Protein AF-A0A5J5BDN0-F1 (afdb_monomer_lite)

pLDDT: mean 71.01, std 22.19, range [23.77, 97.69]

InterPro domains:
  IPR008913 Zinc finger, CHY-type [PF05495] (204-272)
  IPR008913 Zinc finger, CHY-type [PS51266] (197-266)
  IPR017921 Zinc finger, CTCHY-type [PS51270] (269-303)
  IPR037274 Zinc finger, CHY-type superfamily [SSF161219] (196-260)
  IPR037275 Zinc finger, CTCHY-type superfamily [SSF161245] (270-290)

Foldseek 3Di:
DDPVVVVVVVVVVVVCCVPVVVVCVVPDDLVRVLLVLLVVVVPDDPVVCLVCVVVVLVVDDPVVNVVVVVSNCVSNVVHCVVVVVVVSVVPDPPDDDDDDDDDDDDDDDDDDDDDDDPPDDDPDLVVLLQDDPVRLVVVLVVLVPPPVDDPVRSVVVNVVSVVSVVVSVVVLVVVQPPDDDDDDDPAGPLAFAACDVVVPFGAHPVAGWFKWFQFPVPRHTDRDQVRCVSPDPDTGQLQPTQWIAGNVPSDIDGLDQFDPDVVCVGHGGAPDADNRRSDHHHPDPDDDPPDDPDDPDDDDDDD

Secondary structure (DSSP, 8-state):
--HHHHHHHHHHHHHHHHHTHHHHHHH--HHHHHHHHHHHHHHS-HHHHHHHHHHHHHTS-HHHHHHHHHHHHHHTTTSTHHHHHHHHHHTS--------------------------------HHHHTT--HHHHHHHHHHHHH-TTS-HHHHHHHHHHHHHHHHHHHHHHHHTTSSS---SS---TT-S--EEETTTTEEB-SS-B-SEEEEPTTT--EES-HHHHHTTSSS---GGG--EEEETTT--EEES-SB--SGGGTT-BS-SEEETTTTEEESS--PPPPS--SS---------

Structure (mmCIF, N/CA/C/O backbone):
data_AF-A0A5J5BDN0-F1
#
_entry.id   AF-A0A5J5BDN0-F1
#
loop_
_atom_site.group_PDB
_atom_site.id
_atom_site.type_symbol
_atom_site.label_atom_id
_atom_site.label_alt_id
_atom_site.label_comp_id
_atom_site.label_asym_id
_atom_site.label_entity_id
_atom_site.label_seq_id
_atom_site.pdbx_PDB_ins_code
_atom_site.Cartn_x
_atom_site.Cartn_y
_atom_site.Cartn_z
_atom_site.occupancy
_atom_site.B_iso_or_equiv
_atom_site.auth_seq_id
_atom_site.auth_comp_id
_atom_site.auth_asym_id
_atom_site.auth_atom_id
_atom_site.pdbx_PDB_model_num
ATOM 1 N N . MET A 1 1 ? 8.252 21.046 -7.956 1.00 50.69 1 MET A N 1
ATOM 2 C CA . MET A 1 1 ? 7.936 19.866 -7.112 1.00 50.69 1 MET A CA 1
ATOM 3 C C . MET A 1 1 ? 7.091 20.321 -5.916 1.00 50.69 1 MET A C 1
ATOM 5 O O . MET A 1 1 ? 7.323 21.419 -5.429 1.00 50.69 1 MET A O 1
ATOM 9 N N . CYS A 1 2 ? 6.069 19.569 -5.487 1.00 53.03 2 CYS A N 1
ATOM 10 C CA . CYS A 1 2 ? 5.213 19.974 -4.354 1.00 53.03 2 CYS A CA 1
ATOM 11 C C . CYS A 1 2 ? 6.016 19.905 -3.045 1.00 53.03 2 CYS A C 1
ATOM 13 O O . CYS A 1 2 ? 6.658 18.887 -2.809 1.00 53.03 2 CYS A O 1
ATOM 15 N N . LYS A 1 3 ? 5.971 20.945 -2.198 1.00 45.31 3 LYS A N 1
ATOM 16 C CA . LYS A 1 3 ? 6.763 21.018 -0.952 1.00 45.31 3 LYS A CA 1
ATOM 17 C C . LYS A 1 3 ? 6.515 19.824 -0.023 1.00 45.31 3 LYS A C 1
ATOM 19 O O . LYS A 1 3 ? 7.462 19.291 0.530 1.00 45.31 3 LYS A O 1
ATOM 24 N N . SER A 1 4 ? 5.268 19.362 0.072 1.00 48.59 4 SER A N 1
ATOM 25 C CA . SER A 1 4 ? 4.915 18.176 0.862 1.00 48.59 4 SER A CA 1
ATOM 26 C C . SER A 1 4 ? 5.505 16.886 0.281 1.00 48.59 4 SER A C 1
ATOM 28 O O . SER A 1 4 ? 6.051 16.094 1.034 1.00 48.59 4 SER A O 1
ATOM 30 N N . ILE A 1 5 ? 5.491 16.710 -1.047 1.00 57.06 5 ILE A N 1
ATOM 31 C CA . ILE A 1 5 ? 6.100 15.533 -1.698 1.00 57.06 5 ILE A CA 1
ATOM 32 C C . ILE A 1 5 ? 7.612 15.529 -1.496 1.00 57.06 5 ILE A C 1
ATOM 34 O O . ILE A 1 5 ? 8.177 14.482 -1.220 1.00 57.06 5 ILE A O 1
ATOM 38 N N . ARG A 1 6 ? 8.252 16.697 -1.616 1.00 58.41 6 ARG A N 1
ATOM 39 C CA . ARG A 1 6 ? 9.689 16.834 -1.385 1.00 58.41 6 ARG A CA 1
ATOM 40 C C . ARG A 1 6 ? 10.053 16.409 0.038 1.00 58.41 6 ARG A C 1
ATOM 42 O O . ARG A 1 6 ? 10.875 15.530 0.195 1.00 58.41 6 ARG A O 1
ATOM 49 N N . VAL A 1 7 ? 9.359 16.933 1.051 1.00 63.69 7 VAL A N 1
ATOM 50 C CA . VAL A 1 7 ? 9.615 16.569 2.458 1.00 63.69 7 VAL A CA 1
ATOM 51 C C . VAL A 1 7 ? 9.392 15.077 2.717 1.00 63.69 7 VAL A C 1
ATOM 53 O O . VAL A 1 7 ? 10.213 14.449 3.375 1.00 63.69 7 VAL A O 1
ATOM 56 N N . THR A 1 8 ? 8.308 14.495 2.199 1.00 70.31 8 THR A N 1
ATOM 57 C CA . THR A 1 8 ? 8.022 13.067 2.402 1.00 70.31 8 THR A CA 1
ATOM 58 C C . THR A 1 8 ? 9.029 12.167 1.686 1.00 70.31 8 THR A C 1
ATOM 60 O O . THR A 1 8 ? 9.437 11.160 2.256 1.00 70.31 8 THR A O 1
ATOM 63 N N . LEU A 1 9 ? 9.442 12.523 0.465 1.00 63.75 9 LEU A N 1
ATOM 64 C CA . LEU A 1 9 ? 10.449 11.773 -0.285 1.00 63.75 9 LEU A CA 1
ATOM 65 C C . LEU A 1 9 ? 11.826 11.892 0.373 1.00 63.75 9 LEU A C 1
ATOM 67 O O . LEU A 1 9 ? 12.476 10.876 0.581 1.00 63.75 9 LEU A O 1
ATOM 71 N N . ASP A 1 10 ? 12.220 13.100 0.775 1.00 66.56 10 ASP A N 1
ATOM 72 C CA . ASP A 1 10 ? 13.487 13.348 1.465 1.00 66.56 10 ASP A CA 1
ATOM 73 C C . ASP A 1 10 ? 13.547 12.543 2.780 1.00 66.56 10 ASP A C 1
ATOM 75 O O . ASP A 1 10 ? 14.539 11.876 3.053 1.00 66.56 10 ASP A O 1
ATOM 79 N N . GLN A 1 11 ? 12.462 12.512 3.569 1.00 70.44 11 GLN A N 1
ATOM 80 C CA . GLN A 1 11 ? 12.381 11.699 4.795 1.00 70.44 11 GLN A CA 1
ATOM 81 C C . GLN A 1 11 ? 12.378 10.187 4.547 1.00 70.44 11 GLN A C 1
ATOM 83 O O . GLN A 1 11 ? 12.771 9.415 5.423 1.00 70.44 11 GLN A O 1
ATOM 88 N N . HIS A 1 12 ? 11.857 9.742 3.407 1.00 76.75 12 HIS A N 1
ATOM 89 C CA . HIS A 1 12 ? 11.864 8.332 3.040 1.00 76.75 12 HIS A CA 1
ATOM 90 C C . HIS A 1 12 ? 13.268 7.891 2.626 1.00 76.75 12 HIS A C 1
ATOM 92 O O . HIS A 1 12 ? 13.792 6.971 3.245 1.00 76.75 12 HIS A O 1
ATOM 98 N N . ILE A 1 13 ? 13.897 8.613 1.692 1.00 79.31 13 ILE A N 1
ATOM 99 C CA . ILE A 1 13 ? 15.267 8.346 1.230 1.00 79.31 13 ILE A CA 1
ATOM 100 C C . ILE A 1 13 ? 16.247 8.400 2.405 1.00 79.31 13 ILE A C 1
ATOM 102 O O . ILE A 1 13 ? 17.071 7.508 2.555 1.00 79.31 13 ILE A O 1
ATOM 106 N N . PHE A 1 14 ? 16.109 9.388 3.293 1.00 78.75 14 PHE A N 1
ATOM 107 C CA . PHE A 1 14 ? 16.972 9.506 4.469 1.00 78.75 14 PHE A CA 1
ATOM 108 C C . PHE A 1 14 ? 16.871 8.301 5.417 1.00 78.75 14 PHE A C 1
ATOM 110 O O . PHE A 1 14 ? 17.868 7.884 6.000 1.00 78.75 14 PHE A O 1
ATOM 117 N N . ARG A 1 15 ? 15.676 7.718 5.584 1.00 76.94 15 ARG A N 1
ATOM 118 C CA . ARG A 1 15 ? 15.519 6.500 6.394 1.00 76.94 15 ARG A CA 1
ATOM 119 C C . ARG A 1 15 ? 16.097 5.276 5.701 1.00 76.94 15 ARG A C 1
ATOM 121 O O . ARG A 1 15 ? 16.765 4.495 6.363 1.00 76.94 15 ARG A O 1
ATOM 128 N N . GLU A 1 16 ? 15.897 5.136 4.393 1.00 74.62 16 GLU A N 1
ATOM 129 C CA . GLU A 1 16 ? 16.520 4.052 3.625 1.00 74.62 16 GLU A CA 1
ATOM 130 C C . GLU A 1 16 ? 18.051 4.119 3.701 1.00 74.62 16 GLU A C 1
ATOM 132 O O . GLU A 1 16 ? 18.706 3.103 3.920 1.00 74.62 16 GLU A O 1
ATOM 137 N N . GLU A 1 17 ? 18.626 5.317 3.607 1.00 75.06 17 GLU A N 1
ATOM 138 C CA . GLU A 1 17 ? 20.069 5.524 3.735 1.00 75.06 17 GLU A CA 1
ATOM 139 C C . GLU A 1 17 ? 20.588 5.132 5.130 1.00 75.06 17 GLU A C 1
ATOM 141 O O . GLU A 1 17 ? 21.635 4.502 5.249 1.00 75.06 17 GLU A O 1
ATOM 146 N N . LEU A 1 18 ? 19.842 5.438 6.196 1.00 81.25 18 LEU A N 1
ATOM 147 C CA . LEU A 1 18 ? 20.242 5.092 7.564 1.00 81.25 18 LEU A CA 1
ATOM 148 C C . LEU A 1 18 ? 20.044 3.614 7.914 1.00 81.25 18 LEU A C 1
ATOM 150 O O . LEU A 1 18 ? 20.846 3.050 8.657 1.00 81.25 18 LEU A O 1
ATOM 154 N N . GLU A 1 19 ? 18.959 3.005 7.447 1.00 82.44 19 GLU A N 1
ATOM 155 C CA . GLU A 1 19 ? 18.533 1.679 7.900 1.00 82.44 19 GLU A CA 1
ATOM 156 C C . GLU A 1 19 ? 18.978 0.573 6.939 1.00 82.44 19 GLU A C 1
ATOM 158 O O . GLU A 1 19 ? 19.386 -0.501 7.385 1.00 82.44 19 GLU A O 1
ATOM 163 N N . LEU A 1 20 ? 18.947 0.827 5.626 1.00 80.12 20 LEU A N 1
ATOM 164 C CA . LEU A 1 20 ? 19.216 -0.186 4.602 1.00 80.12 20 LEU A CA 1
ATOM 165 C C . LEU A 1 20 ? 20.654 -0.140 4.092 1.00 80.12 20 LEU A C 1
ATOM 167 O O . LEU A 1 20 ? 21.244 -1.196 3.860 1.00 80.12 20 LEU A O 1
ATOM 171 N N . TRP A 1 21 ? 21.249 1.047 3.951 1.00 76.31 21 TRP A N 1
ATOM 172 C CA . TRP A 1 21 ? 22.615 1.171 3.424 1.00 76.31 21 TRP A CA 1
ATOM 173 C C . TRP A 1 21 ? 23.663 0.413 4.260 1.00 76.31 21 TRP A C 1
ATOM 175 O O . TRP A 1 21 ? 24.442 -0.349 3.683 1.00 76.31 21 TRP A O 1
ATOM 185 N N . PRO A 1 22 ? 23.635 0.462 5.611 1.00 83.12 22 PRO A N 1
ATOM 186 C CA . PRO A 1 22 ? 24.561 -0.325 6.428 1.00 83.12 22 PRO A CA 1
ATOM 187 C C . PRO A 1 22 ? 24.359 -1.839 6.289 1.00 83.12 22 PRO A C 1
ATOM 189 O O . PRO A 1 22 ? 25.298 -2.619 6.458 1.00 83.12 22 PRO A O 1
ATOM 192 N N . LEU A 1 23 ? 23.131 -2.279 5.999 1.00 81.38 23 LEU A N 1
ATOM 193 C CA . LEU A 1 23 ? 22.842 -3.688 5.738 1.00 81.38 23 LEU A CA 1
ATOM 194 C C . LEU A 1 23 ? 23.378 -4.112 4.371 1.00 81.38 23 LEU A C 1
ATOM 196 O O . LEU A 1 23 ? 23.824 -5.250 4.229 1.00 81.38 23 LEU A O 1
ATOM 200 N N . PHE A 1 24 ? 23.385 -3.204 3.396 1.00 76.75 24 PHE A N 1
ATOM 201 C CA . PHE A 1 24 ? 23.951 -3.456 2.079 1.00 76.75 24 PHE A CA 1
ATOM 202 C C . PHE A 1 24 ? 25.455 -3.741 2.173 1.00 76.75 24 PHE A C 1
ATOM 204 O O . PHE A 1 24 ? 25.910 -4.782 1.703 1.00 76.75 24 PHE A O 1
ATOM 211 N N . ASP A 1 25 ? 26.194 -2.905 2.905 1.00 75.88 25 ASP A N 1
ATOM 212 C CA . ASP A 1 25 ? 27.629 -3.104 3.152 1.00 75.88 25 ASP A CA 1
ATOM 213 C C . ASP A 1 25 ? 27.924 -4.369 3.968 1.00 75.88 25 ASP A C 1
ATOM 215 O O . ASP A 1 25 ? 28.943 -5.034 3.778 1.00 75.88 25 ASP A O 1
ATOM 219 N N . LYS A 1 26 ? 27.025 -4.728 4.890 1.00 84.62 26 LYS A N 1
ATOM 220 C CA . LYS A 1 26 ? 27.192 -5.905 5.748 1.00 84.62 26 LYS A CA 1
ATOM 221 C C . LYS A 1 26 ? 26.928 -7.223 5.020 1.00 84.62 26 LYS A C 1
ATOM 223 O O . LYS A 1 26 ? 27.543 -8.234 5.359 1.00 84.62 26 LYS A O 1
ATOM 228 N N . HIS A 1 27 ? 25.970 -7.240 4.096 1.00 87.75 27 HIS A N 1
ATOM 229 C CA . HIS A 1 27 ? 25.449 -8.476 3.511 1.00 87.75 27 HIS A CA 1
ATOM 230 C C . HIS A 1 27 ? 25.855 -8.701 2.055 1.00 87.75 27 HIS A C 1
ATOM 232 O O . HIS A 1 27 ? 25.807 -9.847 1.608 1.00 87.75 27 HIS A O 1
ATOM 238 N N . PHE A 1 28 ? 26.275 -7.664 1.331 1.00 80.62 28 PHE A N 1
ATOM 239 C CA . PHE A 1 28 ? 26.695 -7.784 -0.060 1.00 80.62 28 PHE A CA 1
ATOM 240 C C . PHE A 1 28 ? 28.194 -7.566 -0.185 1.00 80.62 28 PHE A C 1
ATOM 242 O O . PHE A 1 28 ? 28.721 -6.513 0.169 1.00 80.62 28 PHE A O 1
ATOM 249 N N . SER A 1 29 ? 28.878 -8.568 -0.736 1.00 88.00 29 SER A N 1
ATOM 250 C CA . SER A 1 29 ? 30.266 -8.406 -1.156 1.00 88.00 29 SER A CA 1
ATOM 251 C C . SER A 1 29 ? 30.354 -7.397 -2.304 1.00 88.00 29 SER A C 1
ATOM 253 O O . SER A 1 29 ? 29.389 -7.220 -3.047 1.00 88.00 29 SER A O 1
ATOM 255 N N . VAL A 1 30 ? 31.522 -6.783 -2.507 1.00 81.88 30 VAL A N 1
ATOM 256 C CA . VAL A 1 30 ? 31.762 -5.865 -3.640 1.00 81.88 30 VAL A CA 1
ATOM 257 C C . VAL A 1 30 ? 31.385 -6.518 -4.978 1.00 81.88 30 VAL A C 1
ATOM 259 O O . VAL A 1 30 ? 30.775 -5.888 -5.833 1.00 81.88 30 VAL A O 1
ATOM 262 N N . GLU A 1 31 ? 31.646 -7.817 -5.129 1.00 82.19 31 GLU A N 1
ATOM 263 C CA . GLU A 1 31 ? 31.286 -8.579 -6.330 1.00 82.19 31 GLU A CA 1
ATOM 264 C C . GLU A 1 31 ? 29.768 -8.708 -6.526 1.00 82.19 31 GLU A C 1
ATOM 266 O O . GLU A 1 31 ? 29.286 -8.764 -7.659 1.00 82.19 31 GLU A O 1
ATOM 271 N N . ASP A 1 32 ? 28.995 -8.774 -5.443 1.00 82.50 32 ASP A N 1
ATOM 272 C CA . ASP A 1 32 ? 27.535 -8.820 -5.513 1.00 82.50 32 ASP A CA 1
ATOM 273 C C . ASP A 1 32 ? 26.942 -7.435 -5.768 1.00 82.50 32 ASP A C 1
ATOM 275 O O . ASP A 1 32 ? 25.991 -7.314 -6.544 1.00 82.50 32 ASP A O 1
ATOM 279 N N . GLN A 1 33 ? 27.543 -6.390 -5.196 1.00 81.81 33 GLN A N 1
ATOM 280 C CA . GLN A 1 33 ? 27.193 -5.002 -5.496 1.00 81.81 33 GLN A CA 1
ATOM 281 C C . GLN A 1 33 ? 27.420 -4.696 -6.986 1.00 81.81 33 GLN A C 1
ATOM 283 O O . GLN A 1 33 ? 26.517 -4.183 -7.648 1.00 81.81 33 GLN A O 1
ATOM 288 N N . ASP A 1 34 ? 28.552 -5.124 -7.554 1.00 79.06 34 ASP A N 1
ATOM 289 C CA . ASP A 1 34 ? 28.855 -4.988 -8.985 1.00 79.06 34 ASP A CA 1
ATOM 290 C C . ASP A 1 34 ? 27.805 -5.678 -9.870 1.00 79.06 34 ASP A C 1
ATOM 292 O O . ASP A 1 34 ? 27.349 -5.110 -10.865 1.00 79.06 34 ASP A O 1
ATOM 296 N N . LYS A 1 35 ? 27.361 -6.891 -9.507 1.00 82.50 35 LYS A N 1
ATOM 297 C CA . LYS A 1 35 ? 26.296 -7.601 -10.247 1.00 82.50 35 LYS A CA 1
ATOM 298 C C . LYS A 1 35 ? 24.973 -6.840 -10.204 1.00 82.50 35 LYS A C 1
ATOM 300 O O . LYS A 1 35 ? 24.257 -6.803 -11.208 1.00 82.50 35 LYS A O 1
ATOM 305 N N . ILE A 1 36 ? 24.633 -6.253 -9.056 1.00 82.38 36 ILE A N 1
ATOM 306 C CA . ILE A 1 36 ? 23.410 -5.461 -8.886 1.00 82.38 36 ILE A CA 1
ATOM 307 C C . ILE A 1 36 ? 23.483 -4.201 -9.751 1.00 82.38 36 ILE A C 1
ATOM 309 O O . ILE A 1 36 ? 22.570 -3.965 -10.544 1.00 82.38 36 ILE A O 1
ATOM 313 N N . VAL A 1 37 ? 24.584 -3.449 -9.674 1.00 82.44 37 VAL A N 1
ATOM 314 C CA . VAL A 1 37 ? 24.821 -2.248 -10.492 1.00 82.44 37 VAL A CA 1
ATOM 315 C C . VAL A 1 37 ? 24.766 -2.585 -11.982 1.00 82.44 37 VAL A C 1
ATOM 317 O O . VAL A 1 37 ? 24.042 -1.932 -12.734 1.00 82.44 37 VAL A O 1
ATOM 320 N N . GLY A 1 38 ? 25.443 -3.652 -12.412 1.00 81.81 38 GLY A N 1
ATOM 321 C CA . GLY A 1 38 ? 25.425 -4.104 -13.803 1.00 81.81 38 GLY A CA 1
ATOM 322 C C . GLY A 1 38 ? 24.019 -4.466 -14.290 1.00 81.81 38 GLY A C 1
ATOM 323 O O . GLY A 1 38 ? 23.639 -4.114 -15.407 1.00 81.81 38 GLY A O 1
ATOM 324 N N . ARG A 1 39 ? 23.200 -5.103 -13.443 1.00 81.94 39 ARG A N 1
ATOM 325 C CA . ARG A 1 39 ? 21.800 -5.417 -13.767 1.00 81.94 39 ARG A CA 1
ATOM 326 C C . ARG A 1 39 ? 20.931 -4.164 -13.856 1.00 81.94 39 ARG A C 1
ATOM 328 O O . ARG A 1 39 ? 20.090 -4.089 -14.750 1.00 81.94 39 ARG A O 1
ATOM 335 N N . ILE A 1 40 ? 21.123 -3.192 -12.964 1.00 81.38 40 ILE A N 1
ATOM 336 C CA . ILE A 1 40 ? 20.405 -1.910 -13.002 1.00 81.38 40 ILE A CA 1
ATOM 337 C C . ILE A 1 40 ? 20.737 -1.184 -14.304 1.00 81.38 40 ILE A C 1
ATOM 339 O O . ILE A 1 40 ? 19.828 -0.855 -15.061 1.00 81.38 40 ILE A O 1
ATOM 343 N N . ILE A 1 41 ? 22.021 -1.014 -14.620 1.00 82.56 41 ILE A N 1
ATOM 344 C CA . ILE A 1 41 ? 22.453 -0.339 -15.849 1.00 82.56 41 ILE A CA 1
ATOM 345 C C . ILE A 1 41 ? 21.934 -1.085 -17.085 1.00 82.56 41 ILE A C 1
ATOM 347 O O . ILE A 1 41 ? 21.355 -0.467 -17.970 1.00 82.56 41 ILE A O 1
ATOM 351 N N . GLY A 1 42 ? 22.057 -2.415 -17.124 1.00 80.00 42 GLY A N 1
ATOM 352 C CA . GLY A 1 42 ? 21.633 -3.226 -18.270 1.00 80.00 42 GLY A CA 1
ATOM 353 C C . GLY A 1 42 ? 20.118 -3.295 -18.494 1.00 80.00 42 GLY A C 1
ATOM 354 O O . GLY A 1 42 ? 19.678 -3.605 -19.598 1.00 80.00 42 GLY A O 1
ATOM 355 N N . THR A 1 43 ? 19.310 -3.018 -17.468 1.00 81.25 43 THR A N 1
ATOM 356 C CA . THR A 1 43 ? 17.839 -2.951 -17.582 1.00 81.25 43 THR A CA 1
ATOM 357 C C . THR A 1 43 ? 17.324 -1.526 -17.756 1.00 81.25 43 THR A C 1
ATOM 359 O O . THR A 1 43 ? 16.189 -1.332 -18.196 1.00 81.25 43 THR A O 1
ATOM 362 N N . THR A 1 44 ? 18.151 -0.526 -17.451 1.00 82.06 44 THR A N 1
ATOM 363 C CA . THR A 1 44 ? 17.809 0.884 -17.618 1.00 82.06 44 THR A CA 1
ATOM 364 C C . THR A 1 44 ? 18.046 1.300 -19.067 1.00 82.06 44 THR A C 1
ATOM 366 O O . THR A 1 44 ? 19.138 1.147 -19.606 1.00 82.06 44 THR A O 1
ATOM 369 N N . GLY A 1 45 ? 17.016 1.843 -19.720 1.00 81.12 45 GLY A N 1
ATOM 370 C CA . GLY A 1 45 ? 17.135 2.320 -21.098 1.00 81.12 45 GLY A CA 1
ATOM 371 C C . GLY A 1 45 ? 18.151 3.460 -21.233 1.00 81.12 45 GLY A C 1
ATOM 372 O O . GLY A 1 45 ? 18.231 4.332 -20.366 1.00 81.12 45 GLY A O 1
ATOM 373 N N . ALA A 1 46 ? 18.885 3.488 -22.348 1.00 81.56 46 ALA A N 1
ATOM 374 C CA . ALA A 1 46 ? 19.918 4.492 -22.614 1.00 81.56 46 ALA A CA 1
ATOM 375 C C . ALA A 1 46 ? 19.400 5.936 -22.479 1.00 81.56 46 ALA A C 1
ATOM 377 O O . ALA A 1 46 ? 20.077 6.774 -21.897 1.00 81.56 46 ALA A O 1
ATOM 378 N N . GLU A 1 47 ? 18.175 6.216 -22.932 1.00 80.75 47 GLU A N 1
ATOM 379 C CA . GLU A 1 47 ? 17.538 7.540 -22.823 1.00 80.75 47 GLU A CA 1
ATOM 380 C C . GLU A 1 47 ? 17.409 8.014 -21.364 1.00 80.75 47 GLU A C 1
ATOM 382 O O . GLU A 1 47 ? 17.625 9.186 -21.051 1.00 80.75 47 GLU A O 1
ATOM 387 N N . VAL A 1 48 ? 17.107 7.089 -20.446 1.00 81.19 48 VAL A N 1
ATOM 388 C CA . VAL A 1 48 ? 16.996 7.390 -19.014 1.00 81.19 48 VAL A CA 1
ATOM 389 C C . VAL A 1 48 ? 18.376 7.688 -18.441 1.00 81.19 48 VAL A C 1
ATOM 391 O O . VAL A 1 48 ? 18.546 8.702 -17.764 1.00 81.19 48 VAL A O 1
ATOM 394 N N . LEU A 1 49 ? 19.379 6.870 -18.770 1.00 80.31 49 LEU A N 1
ATOM 395 C CA . LEU A 1 49 ? 20.755 7.092 -18.323 1.00 80.31 49 LEU A CA 1
ATOM 396 C C . LEU A 1 49 ? 21.312 8.425 -18.840 1.00 80.31 49 LEU A C 1
ATOM 398 O O . LEU A 1 49 ? 21.916 9.148 -18.056 1.00 80.31 49 LEU A O 1
ATOM 402 N N . GLN A 1 50 ? 21.036 8.812 -20.092 1.00 81.19 50 GLN A N 1
ATOM 403 C CA . GLN A 1 50 ? 21.434 10.121 -20.645 1.00 81.19 50 GLN A CA 1
ATOM 404 C C . GLN A 1 50 ? 20.843 11.290 -19.862 1.00 81.19 50 GLN A C 1
ATOM 406 O O . GLN A 1 50 ? 21.506 12.308 -19.677 1.00 81.19 50 GLN A O 1
ATOM 411 N N . SER A 1 51 ? 19.603 11.148 -19.390 1.00 81.50 51 SER A N 1
ATOM 412 C CA . SER A 1 51 ? 18.943 12.188 -18.601 1.00 81.50 51 SER A CA 1
ATOM 413 C C . SER A 1 51 ? 19.453 12.256 -17.155 1.00 81.50 51 SER A C 1
ATOM 415 O O . SER A 1 51 ? 19.526 13.341 -16.580 1.00 81.50 51 SER A O 1
ATOM 417 N N . MET A 1 52 ? 19.823 11.113 -16.568 1.00 79.56 52 MET A N 1
ATOM 418 C CA . MET A 1 52 ? 20.214 11.015 -15.161 1.00 79.56 52 MET A CA 1
ATOM 419 C C . MET A 1 52 ? 21.699 11.277 -14.922 1.00 79.56 52 MET A C 1
ATOM 421 O O . MET A 1 52 ? 22.044 11.926 -13.937 1.00 79.56 52 MET A O 1
ATOM 425 N N . LEU A 1 53 ? 22.573 10.789 -15.805 1.00 81.44 53 LEU A N 1
ATOM 426 C CA . LEU A 1 53 ? 24.029 10.865 -15.655 1.00 81.44 53 LEU A CA 1
ATOM 427 C C . LEU A 1 53 ? 24.527 12.287 -15.350 1.00 81.44 53 LEU A C 1
ATOM 429 O O . LEU A 1 53 ? 25.235 12.434 -14.357 1.00 81.44 53 LEU A O 1
ATOM 433 N N . PRO A 1 54 ? 24.130 13.338 -16.099 1.00 83.06 54 PRO A N 1
ATOM 434 C CA . PRO A 1 54 ? 24.574 14.704 -15.820 1.00 83.06 54 PRO A CA 1
ATOM 435 C C . PRO A 1 54 ? 24.149 15.215 -14.440 1.00 83.06 54 PRO A C 1
ATOM 437 O O . PRO A 1 54 ? 24.876 15.976 -13.807 1.00 83.06 54 PRO A O 1
ATOM 440 N N . TRP A 1 55 ? 22.972 14.803 -13.962 1.00 79.00 55 TRP A N 1
ATOM 441 C CA . TRP A 1 55 ? 22.484 15.192 -12.642 1.00 79.00 55 TRP A CA 1
ATOM 442 C C . TRP A 1 55 ? 23.303 14.519 -11.538 1.00 79.00 55 TRP A C 1
ATOM 444 O O . TRP A 1 55 ? 23.779 15.209 -10.637 1.00 79.00 55 TRP A O 1
ATOM 454 N N . VAL A 1 56 ? 23.527 13.205 -11.649 1.00 75.19 56 VAL A N 1
ATOM 455 C CA . VAL A 1 56 ? 24.315 12.445 -10.668 1.00 75.19 56 VAL A CA 1
ATOM 456 C C . VAL A 1 56 ? 25.748 12.961 -10.615 1.00 75.19 56 VAL A C 1
ATOM 458 O O . VAL A 1 56 ? 26.258 13.233 -9.535 1.00 75.19 56 VAL A O 1
ATOM 461 N N . THR A 1 57 ? 26.391 13.164 -11.767 1.00 79.44 57 THR A N 1
ATOM 462 C CA . THR A 1 57 ? 27.772 13.657 -11.791 1.00 79.44 57 THR A CA 1
ATOM 463 C C . THR A 1 57 ? 27.875 15.074 -11.238 1.00 79.44 57 THR A C 1
ATOM 465 O O . THR A 1 57 ? 28.788 15.344 -10.468 1.00 79.44 57 THR A O 1
ATOM 468 N N . SER A 1 58 ? 26.916 15.963 -11.524 1.00 80.50 58 SER A N 1
ATOM 469 C CA . SER A 1 58 ? 26.927 17.335 -10.989 1.00 80.50 58 SER A CA 1
ATOM 470 C C . SER A 1 58 ? 26.812 17.426 -9.463 1.00 80.50 58 SER A C 1
ATOM 472 O O . SER A 1 58 ? 27.227 18.428 -8.882 1.00 80.50 58 SER A O 1
ATOM 474 N N . ALA A 1 59 ? 26.256 16.398 -8.816 1.00 76.06 59 ALA A N 1
ATOM 475 C CA . ALA A 1 59 ? 26.108 16.329 -7.365 1.00 76.06 59 ALA A CA 1
ATOM 476 C C . ALA A 1 59 ? 27.363 15.789 -6.652 1.00 76.06 59 ALA A C 1
ATOM 478 O O . ALA A 1 59 ? 27.438 15.866 -5.428 1.00 76.06 59 ALA A O 1
ATOM 479 N N . LEU A 1 60 ? 28.331 15.256 -7.404 1.00 74.44 60 LEU A N 1
ATOM 480 C CA . LEU A 1 60 ? 29.528 14.591 -6.896 1.00 74.44 60 LEU A CA 1
ATOM 481 C C . LEU A 1 60 ? 30.787 15.422 -7.160 1.00 74.44 60 LEU A C 1
ATOM 483 O O . LEU A 1 60 ? 30.893 16.136 -8.162 1.00 74.44 60 LEU A O 1
ATOM 487 N N . THR A 1 61 ? 31.787 15.287 -6.292 1.00 84.94 61 THR A N 1
ATOM 488 C CA . THR A 1 61 ? 33.127 15.831 -6.547 1.00 84.94 61 THR A CA 1
ATOM 489 C C . THR A 1 61 ? 33.806 15.098 -7.707 1.00 84.94 61 THR A C 1
ATOM 491 O O . THR A 1 61 ? 33.445 13.974 -8.047 1.00 84.94 61 THR A O 1
ATOM 494 N N . GLN A 1 62 ? 34.832 15.701 -8.315 1.00 82.06 62 GLN A N 1
ATOM 495 C CA . GLN A 1 62 ? 35.525 15.084 -9.454 1.00 82.06 62 GLN A CA 1
ATOM 496 C C . GLN A 1 62 ? 36.123 13.704 -9.119 1.00 82.06 62 GLN A C 1
ATOM 498 O O . GLN A 1 62 ? 36.117 12.811 -9.962 1.00 82.06 62 GLN A O 1
ATOM 503 N N . ASP A 1 63 ? 36.621 13.520 -7.894 1.00 81.12 63 ASP A N 1
ATOM 504 C CA . ASP A 1 63 ? 37.172 12.242 -7.429 1.00 81.12 63 ASP A CA 1
ATOM 505 C C . ASP A 1 63 ? 36.076 11.174 -7.261 1.00 81.12 63 ASP A C 1
ATOM 507 O O . ASP A 1 63 ? 36.235 10.036 -7.700 1.00 81.12 63 ASP A O 1
ATOM 511 N N . GLU A 1 64 ? 34.923 11.552 -6.705 1.00 78.00 64 GLU A N 1
ATOM 512 C CA . GLU A 1 64 ? 33.759 10.667 -6.569 1.00 78.00 64 GLU A CA 1
ATOM 513 C C . GLU A 1 64 ? 33.153 10.302 -7.925 1.00 78.00 64 GLU A C 1
ATOM 515 O O . GLU A 1 64 ? 32.795 9.146 -8.144 1.00 78.00 64 GLU A O 1
ATOM 520 N N . GLN A 1 65 ? 33.089 11.256 -8.859 1.00 80.50 65 GLN A N 1
ATOM 521 C CA . GLN A 1 65 ? 32.664 10.994 -10.233 1.00 80.50 65 GLN A CA 1
ATOM 522 C C . GLN A 1 65 ? 33.565 9.950 -10.893 1.00 80.50 65 GLN A C 1
ATOM 524 O O . GLN A 1 65 ? 33.059 9.000 -11.484 1.00 80.50 65 GLN A O 1
ATOM 529 N N . ASN A 1 66 ? 34.888 10.095 -10.768 1.00 80.88 66 ASN A N 1
ATOM 530 C CA . ASN A 1 66 ? 35.839 9.151 -11.354 1.00 80.88 66 ASN A CA 1
ATOM 531 C C . ASN A 1 66 ? 35.669 7.748 -10.752 1.00 80.88 66 ASN A C 1
ATOM 533 O O . ASN A 1 66 ? 35.528 6.782 -11.497 1.00 80.88 66 ASN A O 1
ATOM 537 N N . LYS A 1 67 ? 35.571 7.645 -9.420 1.00 79.50 67 LYS A N 1
ATOM 538 C CA . LYS A 1 67 ? 35.329 6.371 -8.722 1.00 79.50 67 LYS A CA 1
ATOM 539 C C . LYS A 1 67 ? 34.018 5.713 -9.147 1.00 79.50 67 LYS A C 1
ATOM 541 O O . LYS A 1 67 ? 33.992 4.518 -9.418 1.00 79.50 67 LYS A O 1
ATOM 546 N N . MET A 1 68 ? 32.936 6.487 -9.243 1.00 84.62 68 MET A N 1
ATOM 547 C CA . MET A 1 68 ? 31.640 5.988 -9.706 1.00 84.62 68 MET A CA 1
ATOM 548 C C . MET A 1 68 ? 31.732 5.455 -11.142 1.00 84.62 68 MET A C 1
ATOM 550 O O . MET A 1 68 ? 31.225 4.370 -11.428 1.00 84.62 68 MET A O 1
ATOM 554 N N . MET A 1 69 ? 32.391 6.200 -12.036 1.00 84.50 69 MET A N 1
ATOM 555 C CA . MET A 1 69 ? 32.577 5.794 -13.429 1.00 84.50 69 MET A CA 1
ATOM 556 C C . MET A 1 69 ? 33.404 4.511 -13.536 1.00 84.50 69 MET A C 1
ATOM 558 O O . MET A 1 69 ? 33.031 3.625 -14.301 1.00 84.50 69 MET A O 1
ATOM 562 N N . ASP A 1 70 ? 34.466 4.364 -12.744 1.00 82.81 70 ASP A N 1
ATOM 563 C CA . ASP A 1 70 ? 35.274 3.142 -12.709 1.00 82.81 70 ASP A CA 1
ATOM 564 C C . ASP A 1 70 ? 34.450 1.930 -12.248 1.00 82.81 70 ASP A C 1
ATOM 566 O O . ASP A 1 70 ? 34.488 0.878 -12.892 1.00 82.81 70 ASP A O 1
ATOM 570 N N . THR A 1 71 ? 33.626 2.087 -11.205 1.00 83.12 71 THR A N 1
ATOM 571 C CA . THR A 1 71 ? 32.704 1.036 -10.744 1.00 83.12 71 THR A CA 1
ATOM 572 C C . THR A 1 71 ? 31.703 0.651 -11.831 1.00 83.12 71 THR A C 1
ATOM 574 O O . THR A 1 71 ? 31.473 -0.532 -12.072 1.00 83.12 71 THR A O 1
ATOM 577 N N . TRP A 1 72 ? 31.128 1.620 -12.548 1.00 84.62 72 TRP A N 1
ATOM 578 C CA . TRP A 1 72 ? 30.187 1.336 -13.635 1.00 84.62 72 TRP A CA 1
ATOM 579 C C . TRP A 1 72 ? 30.866 0.606 -14.795 1.00 84.62 72 TRP A C 1
ATOM 581 O O . TRP A 1 72 ? 30.319 -0.377 -15.301 1.00 84.62 72 TRP A O 1
ATOM 591 N N . LYS A 1 73 ? 32.074 1.033 -15.184 1.00 85.81 73 LYS A N 1
ATOM 592 C CA . LYS A 1 73 ? 32.875 0.377 -16.229 1.00 85.81 73 LYS A CA 1
ATOM 593 C C . LYS A 1 73 ? 33.233 -1.059 -15.847 1.00 85.81 73 LYS A C 1
ATOM 595 O O . LYS A 1 73 ? 33.146 -1.960 -16.684 1.00 85.81 73 LYS A O 1
ATOM 600 N N . GLN A 1 74 ? 33.568 -1.293 -14.580 1.00 82.62 74 GLN A N 1
ATOM 601 C CA . GLN A 1 74 ? 33.871 -2.619 -14.045 1.00 82.62 74 GLN A CA 1
ATOM 602 C C . GLN A 1 74 ? 32.629 -3.521 -13.984 1.00 82.62 74 GLN A C 1
ATOM 604 O O . GLN A 1 74 ? 32.681 -4.668 -14.437 1.00 82.62 74 GLN A O 1
ATOM 609 N N . ALA A 1 75 ? 31.503 -3.005 -13.485 1.00 82.75 75 ALA A N 1
ATOM 610 C CA . ALA A 1 75 ? 30.235 -3.727 -13.381 1.00 82.75 75 ALA A CA 1
ATOM 611 C C . ALA A 1 75 ? 29.650 -4.101 -14.755 1.00 82.75 75 ALA A C 1
ATOM 613 O O . ALA A 1 75 ? 28.950 -5.103 -14.898 1.00 82.75 75 ALA A O 1
ATOM 614 N N . THR A 1 76 ? 29.969 -3.319 -15.789 1.00 84.50 76 THR A N 1
ATOM 615 C CA . THR A 1 76 ? 29.455 -3.492 -17.157 1.00 84.50 76 THR A CA 1
ATOM 616 C C . THR A 1 76 ? 30.504 -3.988 -18.154 1.00 84.50 76 THR A C 1
ATOM 618 O O . THR A 1 76 ? 30.229 -4.033 -19.354 1.00 84.50 76 THR A O 1
ATOM 621 N N . LYS A 1 77 ? 31.676 -4.439 -17.683 1.00 81.69 77 LYS A N 1
ATOM 622 C CA . LYS A 1 77 ? 32.837 -4.832 -18.511 1.00 81.69 77 LYS A CA 1
ATOM 623 C C . LYS A 1 77 ? 32.565 -5.868 -19.608 1.00 81.69 77 LYS A C 1
ATOM 625 O O . LYS A 1 77 ? 33.325 -5.956 -20.563 1.00 81.69 77 LYS A O 1
ATOM 630 N N . ASN A 1 78 ? 31.486 -6.640 -19.481 1.00 80.62 78 ASN A N 1
ATOM 631 C CA . ASN A 1 78 ? 31.062 -7.656 -20.449 1.00 80.62 78 ASN A CA 1
ATOM 632 C C . ASN A 1 78 ? 29.931 -7.165 -21.379 1.00 80.62 78 ASN A C 1
ATOM 634 O O . ASN A 1 78 ? 29.170 -7.977 -21.903 1.00 80.62 78 ASN A O 1
ATOM 638 N N . THR A 1 79 ? 29.764 -5.850 -21.541 1.00 83.19 79 THR A N 1
ATOM 639 C CA . THR A 1 79 ? 28.692 -5.233 -22.338 1.00 83.19 79 THR A CA 1
ATOM 640 C C . THR A 1 79 ? 29.229 -4.106 -23.225 1.00 83.19 79 THR A C 1
ATOM 642 O O . THR A 1 79 ? 30.328 -3.602 -23.006 1.00 83.19 79 THR A O 1
ATOM 645 N N . MET A 1 80 ? 28.410 -3.649 -24.177 1.00 82.69 80 MET A N 1
ATOM 646 C CA . MET A 1 80 ? 28.702 -2.479 -25.024 1.00 82.69 80 MET A CA 1
ATOM 647 C C . MET A 1 80 ? 28.535 -1.135 -24.287 1.00 82.69 80 MET A C 1
ATOM 649 O O . MET A 1 80 ? 28.655 -0.074 -24.896 1.00 82.69 80 MET A O 1
ATOM 653 N N . PHE A 1 81 ? 28.232 -1.152 -22.983 1.00 85.44 81 PHE A N 1
ATOM 654 C CA . PHE A 1 81 ? 27.973 0.062 -22.207 1.00 85.44 81 PHE A CA 1
ATOM 655 C C . PHE A 1 81 ? 29.172 1.012 -22.183 1.00 85.44 81 PHE A C 1
ATOM 657 O O . PHE A 1 81 ? 28.988 2.221 -22.256 1.00 85.44 81 PHE A O 1
ATOM 664 N N . ASN A 1 82 ? 30.394 0.476 -22.132 1.00 81.94 82 ASN A N 1
ATOM 665 C CA . ASN A 1 82 ? 31.611 1.287 -22.122 1.00 81.94 82 ASN A CA 1
ATOM 666 C C . ASN A 1 82 ? 31.766 2.119 -23.400 1.00 81.94 82 ASN A C 1
ATOM 668 O O . ASN A 1 82 ? 32.100 3.298 -23.323 1.00 81.94 82 ASN A O 1
ATOM 672 N N . GLU A 1 83 ? 31.464 1.531 -24.560 1.00 84.00 83 GLU A N 1
ATOM 673 C CA . GLU A 1 83 ? 31.517 2.233 -25.847 1.00 84.00 83 GLU A CA 1
ATOM 674 C C . GLU A 1 83 ? 30.475 3.351 -25.900 1.00 84.00 83 GLU A C 1
ATOM 676 O O . GLU A 1 83 ? 30.797 4.495 -26.217 1.00 84.00 83 GLU A O 1
ATOM 681 N N . TRP A 1 84 ? 29.247 3.043 -25.481 1.00 88.06 84 TRP A N 1
ATOM 682 C CA . TRP A 1 84 ? 28.170 4.023 -25.387 1.00 88.06 84 TRP A CA 1
ATOM 683 C C . TRP A 1 84 ? 28.492 5.166 -24.411 1.00 88.06 84 TRP A C 1
ATOM 685 O O . TRP A 1 84 ? 28.236 6.330 -24.716 1.00 88.06 84 TRP A O 1
ATOM 695 N N . LEU A 1 85 ? 29.067 4.856 -23.246 1.00 83.38 85 LEU A N 1
ATOM 696 C CA . LEU A 1 85 ? 29.401 5.842 -22.220 1.00 83.38 85 LEU A CA 1
ATOM 697 C C . LEU A 1 85 ? 30.503 6.788 -22.707 1.00 83.38 85 LEU A C 1
ATOM 699 O O . LEU A 1 85 ? 30.401 8.002 -22.527 1.00 83.38 85 LEU A O 1
ATOM 703 N N . ASP A 1 86 ? 31.535 6.249 -23.356 1.00 82.81 86 ASP A N 1
ATOM 704 C CA . ASP A 1 86 ? 32.623 7.050 -23.909 1.00 82.81 86 ASP A CA 1
ATOM 705 C C . ASP A 1 86 ? 32.139 7.930 -25.081 1.00 82.81 86 ASP A C 1
ATOM 707 O O . ASP A 1 86 ? 32.601 9.062 -25.220 1.00 82.81 86 ASP A O 1
ATOM 711 N N . GLU A 1 87 ? 31.194 7.469 -25.910 1.00 82.25 87 GLU A N 1
ATOM 712 C CA . GLU A 1 87 ? 30.541 8.301 -26.936 1.00 82.25 87 GLU A CA 1
ATOM 713 C C . GLU A 1 87 ? 29.654 9.397 -26.329 1.00 82.25 87 GLU A C 1
ATOM 715 O O . GLU A 1 87 ? 29.720 10.555 -26.748 1.00 82.25 87 GLU A O 1
ATOM 720 N N . PHE A 1 88 ? 28.870 9.066 -25.302 1.00 80.19 88 PHE A N 1
ATOM 721 C CA . PHE A 1 88 ? 28.004 10.012 -24.600 1.00 80.19 88 PHE A CA 1
ATOM 722 C C . PHE A 1 88 ? 28.802 11.142 -23.933 1.00 80.19 88 PHE A C 1
ATOM 724 O O . PHE A 1 88 ? 28.476 12.322 -24.090 1.00 80.19 88 PHE A O 1
ATOM 731 N N . LEU A 1 89 ? 29.895 10.803 -23.246 1.00 74.25 89 LEU A N 1
ATOM 732 C CA . LEU A 1 89 ? 30.764 11.791 -22.605 1.00 74.25 89 LEU A CA 1
ATOM 733 C C . LEU A 1 89 ? 31.510 12.663 -23.631 1.00 74.25 89 LEU A C 1
ATOM 735 O O . LEU A 1 89 ? 31.747 13.841 -23.366 1.00 74.25 89 LEU A O 1
ATOM 739 N N . LYS A 1 90 ? 31.820 12.138 -24.826 1.00 71.62 90 LYS A N 1
ATOM 740 C CA . LYS A 1 90 ? 32.370 12.928 -25.948 1.00 71.62 90 LYS A CA 1
ATOM 741 C C . LYS A 1 90 ? 31.336 13.874 -26.575 1.00 71.62 90 LYS A C 1
ATOM 743 O O . LYS A 1 90 ? 31.718 14.928 -27.076 1.00 71.62 90 LYS A O 1
ATOM 748 N N . GLY A 1 91 ? 30.053 13.505 -26.555 1.00 57.19 91 GLY A N 1
ATOM 749 C CA . GLY A 1 91 ? 28.947 14.238 -27.184 1.00 57.19 91 GLY A CA 1
ATOM 750 C C . GLY A 1 91 ? 28.354 15.388 -26.364 1.00 57.19 91 GLY A C 1
ATOM 751 O O . GLY A 1 91 ? 27.459 16.078 -26.850 1.00 57.19 91 GLY A O 1
ATOM 752 N N . THR A 1 92 ? 28.831 15.632 -25.141 1.00 42.75 92 THR A N 1
ATOM 753 C CA . THR A 1 92 ? 28.374 16.788 -24.357 1.00 42.75 92 THR A CA 1
ATOM 754 C C . THR A 1 92 ? 29.050 18.056 -24.901 1.00 42.75 92 THR A C 1
ATOM 756 O O . THR A 1 92 ? 30.284 18.123 -24.895 1.00 42.75 92 THR A O 1
ATOM 759 N N . PRO A 1 93 ? 28.308 19.081 -25.372 1.00 38.56 93 PRO A N 1
ATOM 760 C CA . PRO A 1 93 ? 28.928 20.327 -25.789 1.00 38.56 93 PRO A CA 1
ATOM 761 C C . PRO A 1 93 ? 29.589 20.953 -24.566 1.00 38.56 93 PRO A C 1
ATOM 763 O O . PRO A 1 93 ? 28.929 21.249 -23.568 1.00 38.56 93 PRO A O 1
ATOM 766 N N . LYS A 1 94 ? 30.905 21.155 -24.639 1.00 29.31 94 LYS A N 1
ATOM 767 C CA . LYS A 1 94 ? 31.622 21.994 -23.683 1.00 29.31 94 LYS A CA 1
ATOM 768 C C . LYS A 1 94 ? 30.933 23.362 -23.655 1.00 29.31 94 LYS A C 1
ATOM 770 O O . LYS A 1 94 ? 30.934 24.071 -24.658 1.00 29.31 94 LYS A O 1
ATOM 775 N N . SER A 1 95 ? 30.340 23.724 -22.518 1.00 26.67 95 SER A N 1
ATOM 776 C CA . SER A 1 95 ? 29.980 25.116 -22.243 1.00 26.67 95 SER A CA 1
ATOM 777 C C . SER A 1 95 ? 31.257 25.968 -22.324 1.00 26.67 95 SER A C 1
ATOM 779 O O . SER A 1 95 ? 32.318 25.502 -21.892 1.00 26.67 95 SER A O 1
ATOM 781 N N . PRO A 1 96 ? 31.202 27.166 -22.930 1.00 35.97 96 PRO A N 1
ATOM 782 C CA . PRO A 1 96 ? 32.377 27.844 -23.438 1.00 35.97 96 PRO A CA 1
ATOM 783 C C . PRO A 1 96 ? 33.102 28.549 -22.302 1.00 35.97 96 PRO A C 1
ATOM 785 O O . PRO A 1 96 ? 32.675 29.593 -21.812 1.00 35.97 96 PRO A O 1
ATOM 788 N N . LEU A 1 97 ? 34.257 28.023 -21.926 1.00 35.28 97 LEU A N 1
ATOM 789 C CA . LEU A 1 97 ? 35.292 28.865 -21.368 1.00 35.28 97 LEU A CA 1
ATOM 790 C C . LEU A 1 97 ? 36.624 28.414 -21.942 1.00 35.28 97 LEU A C 1
ATOM 792 O O . LEU A 1 97 ? 37.005 27.257 -21.799 1.00 35.28 97 LEU A O 1
ATOM 796 N N . GLN A 1 98 ? 37.292 29.385 -22.564 1.00 30.02 98 GLN A N 1
ATOM 797 C CA . GLN A 1 98 ? 38.574 29.309 -23.264 1.00 30.02 98 GLN A CA 1
ATOM 798 C C . GLN A 1 98 ? 38.453 28.840 -24.720 1.00 30.02 98 GLN A C 1
ATOM 800 O O . GLN A 1 98 ? 38.409 27.652 -25.024 1.00 30.02 98 GLN A O 1
ATOM 805 N N . THR A 1 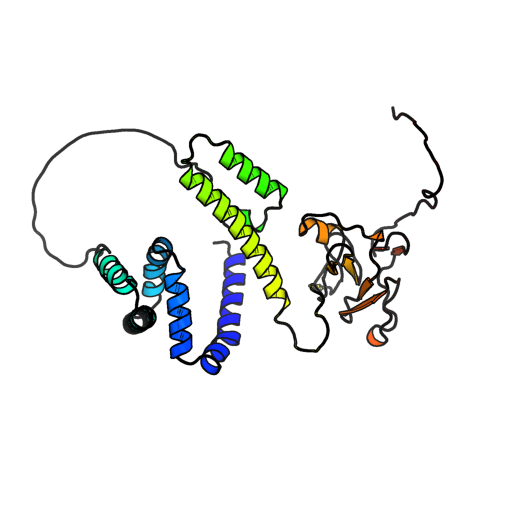99 ? 38.401 29.802 -25.644 1.00 24.86 99 THR A N 1
ATOM 806 C CA . THR A 1 99 ? 39.609 30.218 -26.379 1.00 24.86 99 THR A CA 1
ATOM 807 C C . THR A 1 99 ? 39.245 31.266 -27.433 1.00 24.86 99 THR A C 1
ATOM 809 O O . THR A 1 99 ? 38.382 31.053 -28.272 1.00 24.86 99 THR A O 1
ATOM 812 N N . GLU A 1 100 ? 39.917 32.404 -27.291 1.00 26.70 100 GLU A N 1
ATOM 813 C CA . GLU A 1 100 ? 40.408 33.328 -28.315 1.00 26.70 100 GLU A CA 1
ATOM 814 C C . GLU A 1 100 ? 39.495 33.838 -29.443 1.00 26.70 100 GLU A C 1
ATOM 816 O O . GLU A 1 100 ? 38.949 33.135 -30.286 1.00 26.70 100 GLU A O 1
ATOM 821 N N . ILE A 1 101 ? 39.459 35.168 -29.455 1.00 25.72 101 ILE A N 1
ATOM 822 C CA . ILE A 1 101 ? 39.161 36.090 -30.544 1.00 25.72 101 ILE A CA 1
ATOM 823 C C . ILE A 1 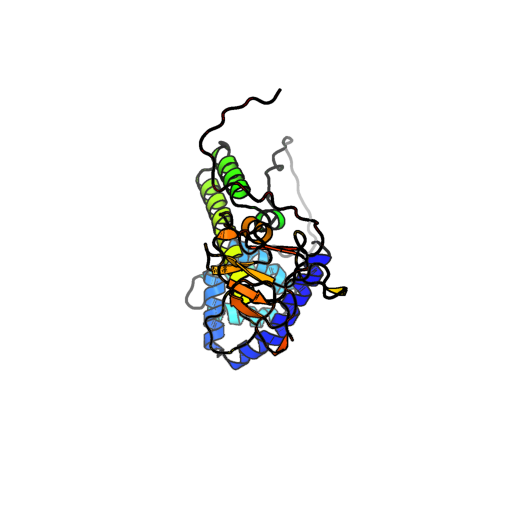101 ? 39.663 35.557 -31.891 1.00 25.72 101 ILE A C 1
ATOM 825 O O . ILE A 1 101 ? 40.865 35.371 -32.061 1.00 25.72 101 ILE A O 1
ATOM 829 N N . SER A 1 102 ? 38.762 35.438 -32.869 1.00 27.70 102 SER A N 1
ATOM 830 C CA . SER A 1 102 ? 39.010 35.791 -34.276 1.00 27.70 102 SER A CA 1
ATOM 831 C C . SER A 1 102 ? 37.689 35.880 -35.044 1.00 27.70 102 SER A C 1
ATOM 833 O O . SER A 1 102 ? 36.861 34.973 -35.019 1.00 27.70 102 SER A O 1
ATOM 835 N N . GLU A 1 103 ? 37.494 37.025 -35.690 1.00 24.81 103 GLU A N 1
ATOM 836 C CA . GLU A 1 103 ? 36.330 37.422 -36.479 1.00 24.81 103 GLU A CA 1
ATOM 837 C C . GLU A 1 103 ? 36.250 36.707 -37.840 1.00 24.81 103 GLU A C 1
ATOM 839 O O . GLU A 1 103 ? 37.274 36.452 -38.472 1.00 24.81 103 GLU A O 1
ATOM 844 N N . SER A 1 104 ? 35.020 36.529 -38.347 1.00 26.27 104 SER A N 1
ATOM 845 C CA . SER A 1 104 ? 34.536 37.089 -39.632 1.00 26.27 104 SER A CA 1
ATOM 846 C C . SER A 1 104 ? 33.600 36.146 -40.411 1.00 26.27 104 SER A C 1
ATOM 848 O O . SER A 1 104 ? 33.980 35.036 -40.769 1.00 26.27 104 SER A O 1
ATOM 850 N N . GLY A 1 105 ? 32.417 36.662 -40.788 1.00 25.41 105 GLY A N 1
ATOM 851 C CA . GLY A 1 105 ? 31.933 36.505 -42.170 1.00 25.41 105 GLY A CA 1
ATOM 852 C C . GLY A 1 105 ? 30.606 35.777 -42.462 1.00 25.41 105 GLY A C 1
ATOM 853 O O . GLY A 1 105 ? 30.631 34.644 -42.910 1.00 25.41 105 GLY A O 1
ATOM 854 N N . LYS A 1 106 ? 29.494 36.534 -42.395 1.00 27.39 106 LYS A N 1
ATOM 855 C CA . LYS A 1 106 ? 28.386 36.671 -43.390 1.00 27.39 106 LYS A CA 1
ATOM 856 C C . LYS A 1 106 ? 27.498 35.484 -43.858 1.00 27.39 106 LYS A C 1
ATOM 858 O O . LYS A 1 106 ? 27.960 34.595 -44.557 1.00 27.39 106 LYS A O 1
ATOM 863 N N . GLY A 1 107 ? 26.175 35.724 -43.754 1.00 24.14 107 GLY A N 1
ATOM 864 C CA . GLY A 1 107 ? 25.179 35.586 -44.851 1.00 24.14 107 GLY A CA 1
ATOM 865 C C . GLY A 1 107 ? 23.983 34.645 -44.584 1.00 24.14 107 GLY A C 1
ATOM 866 O O . GLY A 1 107 ? 24.207 33.448 -44.504 1.00 24.14 107 GLY A O 1
ATOM 867 N N . THR A 1 108 ? 22.777 35.166 -44.263 1.00 26.34 108 THR A N 1
ATOM 868 C CA . THR A 1 108 ? 21.513 35.204 -45.086 1.00 26.34 108 THR A CA 1
ATOM 869 C C . THR A 1 108 ? 20.948 33.822 -45.493 1.00 26.34 108 THR A C 1
ATOM 871 O O . THR A 1 108 ? 21.703 32.996 -45.972 1.00 26.34 108 THR A O 1
ATOM 874 N N . ASP A 1 109 ? 19.660 33.457 -45.427 1.00 23.77 109 ASP A N 1
ATOM 875 C CA . ASP A 1 109 ? 18.360 34.144 -45.306 1.00 23.77 109 ASP A CA 1
ATOM 876 C C . ASP A 1 109 ? 17.243 33.080 -45.049 1.00 23.77 109 ASP A C 1
ATOM 878 O O . ASP A 1 109 ? 17.507 31.885 -45.169 1.00 23.77 109 ASP A O 1
ATOM 882 N N . SER A 1 110 ? 16.001 33.539 -44.816 1.00 28.20 110 SER A N 1
ATOM 883 C CA . SER A 1 110 ? 14.693 32.856 -44.988 1.00 28.20 110 SER A CA 1
ATOM 884 C C . SER A 1 110 ? 13.913 32.384 -43.740 1.00 28.20 110 SER A C 1
ATOM 886 O O . SER A 1 110 ? 13.929 31.226 -43.339 1.00 28.20 110 SER A O 1
ATOM 888 N N . GLN A 1 111 ? 13.187 33.355 -43.172 1.00 27.28 111 GLN A N 1
ATOM 889 C CA . GLN A 1 111 ? 11.723 33.418 -42.970 1.00 27.28 111 GLN A CA 1
ATOM 890 C C . GLN A 1 111 ? 10.881 32.190 -42.540 1.00 27.28 111 GLN A C 1
ATOM 892 O O . GLN A 1 111 ? 10.709 31.224 -43.272 1.00 27.28 111 GLN A O 1
ATOM 897 N N . GLU A 1 112 ? 10.199 32.408 -41.404 1.00 25.31 112 GLU A N 1
ATOM 898 C CA . GLU A 1 112 ? 8.738 32.323 -41.190 1.00 25.31 112 GLU A CA 1
ATOM 899 C C . GLU A 1 112 ? 7.974 31.000 -41.415 1.00 25.31 112 GLU A C 1
ATOM 901 O O . GLU A 1 112 ? 7.592 30.640 -42.523 1.00 25.31 112 GLU A O 1
ATOM 906 N N . SER A 1 113 ? 7.508 30.417 -40.302 1.00 24.91 113 SER A N 1
ATOM 907 C CA . SER A 1 113 ? 6.098 30.490 -39.843 1.00 24.91 113 SER A CA 1
ATOM 908 C C . SER A 1 113 ? 5.521 29.157 -39.339 1.00 24.91 113 SER A C 1
ATOM 910 O O . SER A 1 113 ? 5.641 28.139 -40.007 1.00 24.91 113 SER A O 1
ATOM 912 N N . LEU A 1 114 ? 4.819 29.264 -38.194 1.00 28.23 114 LEU A N 1
ATOM 913 C CA . LEU A 1 114 ? 3.645 28.477 -37.761 1.00 28.23 114 LEU A CA 1
ATOM 914 C C . LEU A 1 114 ? 3.896 26.968 -37.493 1.00 28.23 114 LEU A C 1
ATOM 916 O O . LEU A 1 114 ? 4.626 26.292 -38.190 1.00 28.23 114 LEU A O 1
ATOM 920 N N . ASP A 1 115 ? 3.325 26.297 -36.501 1.00 26.94 115 ASP A N 1
ATOM 921 C CA . ASP A 1 115 ? 2.260 26.639 -35.581 1.00 26.94 115 ASP A CA 1
ATOM 922 C C . ASP A 1 115 ? 2.236 25.598 -34.446 1.00 26.94 115 ASP A C 1
ATOM 924 O O . ASP A 1 115 ? 2.581 24.429 -34.629 1.00 26.94 115 ASP A O 1
ATOM 928 N N . GLN A 1 116 ? 1.797 26.049 -33.276 1.00 36.59 116 GLN A N 1
ATOM 929 C CA . GLN A 1 116 ? 0.872 25.351 -32.375 1.00 36.59 116 GLN A CA 1
ATOM 930 C C . GLN A 1 116 ? 0.700 23.824 -32.559 1.00 36.59 116 GLN A C 1
ATOM 932 O O . GLN A 1 116 ? -0.185 23.372 -33.279 1.00 36.59 116 GLN A O 1
ATOM 937 N N . SER A 1 117 ? 1.433 23.001 -31.801 1.00 31.39 117 SER A N 1
ATOM 938 C CA . SER A 1 117 ? 0.959 21.633 -31.490 1.00 31.39 117 SER A CA 1
ATOM 939 C C . SER A 1 117 ? 1.394 21.075 -30.131 1.00 31.39 117 SER A C 1
ATOM 941 O O . SER A 1 117 ? 1.107 19.922 -29.821 1.00 31.39 117 SER A O 1
ATOM 943 N N . ASP A 1 118 ? 2.003 21.878 -29.254 1.00 34.78 118 ASP A N 1
ATOM 944 C CA . ASP A 1 118 ? 2.579 21.358 -28.003 1.00 34.78 118 ASP A CA 1
ATOM 945 C C . ASP A 1 118 ? 1.600 21.341 -26.807 1.00 34.78 118 ASP A C 1
ATOM 947 O O . ASP A 1 118 ? 1.991 21.405 -25.643 1.00 34.78 118 ASP A O 1
ATOM 951 N N . GLN A 1 119 ? 0.297 21.209 -27.085 1.00 44.41 119 GLN A N 1
ATOM 952 C CA . GLN A 1 119 ? -0.701 20.801 -26.088 1.00 44.41 119 GLN A CA 1
ATOM 953 C C . GLN A 1 119 ? -1.096 19.333 -26.289 1.00 44.41 119 GLN A C 1
ATOM 955 O O . GLN A 1 119 ? -2.272 18.990 -26.377 1.00 44.41 119 GLN A O 1
ATOM 960 N N . MET A 1 120 ? -0.114 18.433 -26.343 1.00 37.94 120 MET A N 1
ATOM 961 C CA . MET A 1 120 ? -0.383 17.008 -26.162 1.00 37.94 120 MET A CA 1
ATOM 962 C C . MET A 1 120 ? -0.232 16.648 -24.686 1.00 37.94 120 MET A C 1
ATOM 964 O O . MET A 1 120 ? 0.832 16.797 -24.086 1.00 37.94 120 MET A O 1
ATOM 968 N N . PHE A 1 121 ? -1.343 16.193 -24.114 1.00 40.59 121 PHE A N 1
ATOM 969 C CA . PHE A 1 121 ? -1.504 15.672 -22.762 1.00 40.59 121 PHE A CA 1
ATOM 970 C C . PHE A 1 121 ? -0.306 14.806 -22.325 1.00 40.59 121 PHE A C 1
ATOM 972 O O . PHE A 1 121 ? -0.135 13.673 -22.771 1.00 40.59 121 PHE A O 1
ATOM 979 N N . LYS A 1 122 ? 0.530 15.360 -21.439 1.00 41.78 122 LYS A N 1
ATOM 980 C CA . LYS A 1 122 ? 1.566 14.648 -20.679 1.00 41.78 122 LYS A CA 1
ATOM 981 C C . LYS A 1 122 ? 0.985 14.383 -19.286 1.00 41.78 122 LYS A C 1
ATOM 983 O O . LYS A 1 122 ? 1.110 15.269 -18.438 1.00 41.78 122 LYS A O 1
ATOM 988 N N . PRO A 1 123 ? 0.306 13.248 -19.027 1.00 41.78 123 PRO A N 1
ATOM 989 C CA . PRO A 1 123 ? -0.191 12.976 -17.687 1.00 41.78 123 PRO A CA 1
ATOM 990 C C . PRO A 1 123 ? 1.012 12.923 -16.749 1.00 41.78 123 PRO A C 1
ATOM 992 O O . PRO A 1 123 ? 1.960 12.160 -16.955 1.00 41.78 123 PRO A O 1
ATOM 995 N N . GLY A 1 124 ? 1.012 13.803 -15.752 1.00 42.34 124 GLY A N 1
ATOM 996 C CA . GLY A 1 124 ? 2.051 13.795 -14.740 1.00 42.34 124 GLY A CA 1
ATOM 997 C C . GLY A 1 124 ? 1.931 12.509 -13.932 1.00 42.34 124 GLY A C 1
ATOM 998 O O . GLY A 1 124 ? 0.839 11.979 -13.748 1.00 42.34 124 GLY A O 1
ATOM 999 N N . TRP A 1 125 ? 3.039 12.022 -13.373 1.00 38.69 125 TRP A N 1
ATOM 1000 C CA . TRP A 1 125 ? 3.035 10.819 -12.529 1.00 38.69 125 TRP A CA 1
ATOM 1001 C C . TRP A 1 125 ? 1.974 10.869 -11.414 1.00 38.69 125 TRP A C 1
ATOM 1003 O O . TRP A 1 125 ? 1.410 9.850 -11.038 1.00 38.69 125 TRP A O 1
ATOM 1013 N N . LYS A 1 126 ? 1.623 12.074 -10.946 1.00 42.09 126 LYS A N 1
ATOM 1014 C CA . LYS A 1 126 ? 0.573 12.321 -9.948 1.00 42.09 126 LYS A CA 1
ATOM 1015 C C . LYS A 1 126 ? -0.823 11.828 -10.348 1.00 42.09 126 LYS A C 1
ATOM 1017 O O . LYS A 1 126 ? -1.593 11.502 -9.447 1.00 42.09 126 LYS A O 1
ATOM 1022 N N . ASP A 1 127 ? -1.130 11.789 -11.642 1.00 47.44 127 ASP A N 1
ATOM 1023 C CA . ASP A 1 127 ? -2.443 11.393 -12.161 1.00 47.44 127 ASP A CA 1
ATOM 1024 C C . ASP A 1 127 ? -2.533 9.864 -12.292 1.00 47.44 127 ASP A C 1
ATOM 1026 O O . ASP A 1 127 ? -3.539 9.262 -11.928 1.00 47.44 127 ASP A O 1
ATOM 1030 N N . ILE A 1 128 ? -1.423 9.215 -12.668 1.00 47.12 128 ILE A N 1
ATOM 1031 C CA . ILE A 1 128 ? -1.312 7.755 -12.829 1.00 47.12 128 ILE A CA 1
ATOM 1032 C C . ILE A 1 128 ? -1.459 7.022 -11.482 1.00 47.12 128 ILE A C 1
ATOM 1034 O O . ILE A 1 128 ? -2.128 5.995 -11.407 1.00 47.12 128 ILE A O 1
ATOM 1038 N N . PHE A 1 129 ? -0.907 7.570 -10.391 1.00 45.00 129 PHE A N 1
ATOM 1039 C CA . PHE A 1 129 ? -1.013 6.980 -9.043 1.00 45.00 129 PHE A CA 1
ATOM 1040 C C . PHE A 1 129 ? -2.404 7.091 -8.404 1.00 45.00 129 PHE A C 1
ATOM 1042 O O . PHE A 1 129 ? -2.633 6.530 -7.331 1.00 45.00 129 PHE A O 1
ATOM 1049 N N . ARG A 1 130 ? -3.323 7.848 -9.013 1.00 53.19 130 ARG A N 1
ATOM 1050 C CA . ARG A 1 130 ? -4.646 8.139 -8.447 1.00 53.19 130 ARG A CA 1
ATOM 1051 C C . ARG A 1 130 ? -5.800 7.553 -9.265 1.00 53.19 130 ARG A C 1
ATOM 1053 O O . ARG A 1 130 ? -6.939 7.653 -8.816 1.00 53.19 130 ARG A O 1
ATOM 1060 N N . MET A 1 131 ? -5.500 6.940 -10.412 1.00 52.00 131 MET A N 1
ATOM 1061 C CA . MET A 1 131 ? -6.495 6.418 -11.344 1.00 52.00 131 MET A CA 1
ATOM 1062 C C . MET A 1 131 ? -7.060 5.064 -10.919 1.00 52.00 131 MET A C 1
ATOM 1064 O O . MET A 1 131 ? -6.325 4.102 -10.688 1.00 52.00 131 MET A O 1
ATOM 1068 N N . ASN A 1 132 ? -8.387 4.974 -10.867 1.00 57.16 132 ASN A N 1
ATOM 1069 C CA . ASN A 1 132 ? -9.097 3.704 -10.746 1.00 57.16 132 ASN A CA 1
ATOM 1070 C C . ASN A 1 132 ? -9.200 2.985 -12.109 1.00 57.16 132 ASN A C 1
ATOM 1072 O O . ASN A 1 132 ? -8.903 3.554 -13.160 1.00 57.16 132 ASN A O 1
ATOM 1076 N N . GLN A 1 133 ? -9.636 1.720 -12.108 1.00 55.09 133 GLN A N 1
ATOM 1077 C CA . GLN A 1 133 ? -9.700 0.887 -13.319 1.00 55.09 133 GLN A CA 1
ATOM 1078 C C . GLN A 1 133 ? -10.535 1.517 -14.451 1.00 55.09 133 GLN A C 1
ATOM 1080 O O . GLN A 1 133 ? -10.159 1.412 -15.616 1.00 55.09 133 GLN A O 1
ATOM 1085 N N . SER A 1 134 ? -11.625 2.224 -14.130 1.00 61.22 134 SER A N 1
ATOM 1086 C CA . SER A 1 134 ? -12.468 2.861 -15.153 1.00 61.22 134 SER A CA 1
ATOM 1087 C C . SER A 1 134 ? -11.777 4.055 -15.818 1.00 61.22 134 SER A C 1
ATOM 1089 O O . SER A 1 134 ? -11.952 4.293 -17.014 1.00 61.22 134 SER A O 1
ATOM 1091 N N . GLU A 1 135 ? -10.950 4.777 -15.060 1.00 64.12 135 GLU A N 1
ATOM 1092 C CA . GLU A 1 135 ? -10.170 5.913 -15.546 1.00 64.12 135 GLU A CA 1
ATOM 1093 C C . GLU A 1 135 ? -9.010 5.423 -16.417 1.00 64.12 135 GLU A C 1
ATOM 1095 O O . GLU A 1 135 ? -8.808 5.948 -17.510 1.00 64.12 135 GLU A O 1
ATOM 1100 N N . LEU A 1 136 ? -8.339 4.341 -16.009 1.00 66.69 136 LEU A N 1
ATOM 1101 C CA . LEU A 1 136 ? -7.328 3.653 -16.815 1.00 66.69 136 LEU A CA 1
ATOM 1102 C C . LEU A 1 136 ? -7.899 3.201 -18.168 1.00 66.69 136 LEU A C 1
ATOM 1104 O O . LEU A 1 136 ? -7.342 3.501 -19.221 1.00 66.69 136 LEU A O 1
ATOM 1108 N N . GLU A 1 137 ? -9.042 2.514 -18.159 1.00 68.75 137 GLU A N 1
ATOM 1109 C CA . GLU A 1 137 ? -9.716 2.050 -19.376 1.00 68.75 137 GLU A CA 1
ATOM 1110 C C . GLU A 1 137 ? -10.246 3.199 -20.240 1.00 68.75 137 GLU A C 1
ATOM 1112 O O . GLU A 1 137 ? -10.374 3.056 -21.459 1.00 68.75 137 GLU A O 1
ATOM 1117 N N . SER A 1 138 ? -10.594 4.333 -19.631 1.00 70.06 138 SER A N 1
ATOM 1118 C CA . SER A 1 138 ? -10.967 5.555 -20.347 1.00 70.06 138 SER A CA 1
ATOM 1119 C C . SER A 1 138 ? -9.764 6.144 -21.082 1.00 70.06 138 SER A C 1
ATOM 1121 O O . SER A 1 138 ? -9.871 6.445 -22.270 1.00 70.06 138 SER A O 1
ATOM 1123 N N . GLU A 1 139 ? -8.596 6.216 -20.438 1.00 73.50 139 GLU A N 1
ATOM 1124 C CA . GLU A 1 139 ? -7.361 6.693 -21.073 1.00 73.50 139 GLU A CA 1
ATOM 1125 C C . GLU A 1 139 ? -6.853 5.747 -22.160 1.00 73.50 139 GLU A C 1
ATOM 1127 O O . GLU A 1 139 ? -6.515 6.195 -23.256 1.00 73.50 139 GLU A O 1
ATOM 1132 N N . VAL A 1 140 ? -6.897 4.430 -21.932 1.00 74.69 140 VAL A N 1
ATOM 1133 C CA . VAL A 1 140 ? -6.586 3.445 -22.981 1.00 74.69 140 VAL A CA 1
ATOM 1134 C C . VAL A 1 140 ? -7.528 3.630 -24.175 1.00 74.69 140 VAL A C 1
ATOM 1136 O O . VAL A 1 140 ? -7.074 3.672 -25.318 1.00 74.69 140 VAL A O 1
ATOM 1139 N N . ARG A 1 141 ? -8.835 3.820 -23.941 1.00 78.25 141 ARG A N 1
ATOM 1140 C CA . ARG A 1 141 ? -9.802 4.090 -25.019 1.00 78.25 141 ARG A CA 1
ATOM 1141 C C . ARG A 1 141 ? -9.530 5.405 -25.746 1.00 78.25 141 ARG A C 1
ATOM 1143 O O . ARG A 1 141 ? -9.709 5.442 -26.961 1.00 78.25 141 ARG A O 1
ATOM 1150 N N . LYS A 1 142 ? -9.095 6.462 -25.055 1.00 78.44 142 LYS A N 1
ATOM 1151 C CA . LYS A 1 142 ? -8.690 7.727 -25.691 1.00 78.44 142 LYS A CA 1
ATOM 1152 C C . LYS A 1 142 ? -7.476 7.523 -26.600 1.00 78.44 142 LYS A C 1
ATOM 1154 O O . LYS A 1 142 ? -7.529 7.937 -27.753 1.00 78.44 142 LYS A O 1
ATOM 1159 N N . LEU A 1 143 ? -6.456 6.794 -26.142 1.00 79.62 143 LEU A N 1
ATOM 1160 C CA . LEU A 1 143 ? -5.257 6.482 -26.933 1.00 79.62 143 LEU A CA 1
ATOM 1161 C C . LEU A 1 143 ? -5.557 5.629 -28.175 1.00 79.62 143 LEU A C 1
ATOM 1163 O O . LEU A 1 143 ? -4.936 5.816 -29.221 1.00 79.62 143 LEU A O 1
ATOM 1167 N N . TYR A 1 144 ? -6.517 4.703 -28.086 1.00 73.88 144 TYR A N 1
ATOM 1168 C CA . TYR A 1 144 ? -6.966 3.918 -29.242 1.00 73.88 144 TYR A CA 1
ATOM 1169 C C . TYR A 1 144 ? -7.798 4.727 -30.243 1.00 73.88 144 TYR A C 1
ATOM 1171 O O . TYR A 1 144 ? -7.764 4.426 -31.435 1.00 73.88 144 TYR A O 1
ATOM 1179 N N . ARG A 1 145 ? -8.549 5.731 -29.776 1.00 79.25 145 ARG A N 1
ATOM 1180 C CA . ARG A 1 145 ? -9.382 6.599 -30.626 1.00 79.25 145 ARG A CA 1
ATOM 1181 C C . ARG A 1 145 ? -8.594 7.708 -31.316 1.00 79.25 145 ARG A C 1
ATOM 1183 O O . ARG A 1 145 ? -9.080 8.259 -32.299 1.00 79.25 145 ARG A O 1
ATOM 1190 N N . ASP A 1 146 ? -7.407 8.026 -30.819 1.00 77.19 146 ASP A N 1
ATOM 1191 C CA . ASP A 1 146 ? -6.540 9.027 -31.422 1.00 77.19 146 ASP A CA 1
ATOM 1192 C C . ASP A 1 146 ? -5.867 8.473 -32.684 1.00 77.19 146 ASP A C 1
ATOM 1194 O O . ASP A 1 146 ? -4.892 7.723 -32.619 1.00 77.19 146 ASP A O 1
ATOM 1198 N N . SER A 1 147 ? -6.406 8.840 -33.846 1.00 77.06 147 SER A N 1
ATOM 1199 C CA . SER A 1 147 ? -5.911 8.439 -35.167 1.00 77.06 147 SER A CA 1
ATOM 1200 C C . SER A 1 147 ? -4.620 9.149 -35.589 1.00 77.06 147 SER A C 1
ATOM 1202 O O . SER A 1 147 ? -4.018 8.738 -36.579 1.00 77.06 147 SER A O 1
ATOM 1204 N N . THR A 1 148 ? -4.168 10.161 -34.839 1.00 80.88 148 THR A N 1
ATOM 1205 C CA . THR A 1 148 ? -2.931 10.912 -35.119 1.00 80.88 148 THR A CA 1
ATOM 1206 C C . THR A 1 148 ? -1.687 10.255 -34.518 1.00 80.88 148 THR A C 1
ATOM 1208 O O . THR A 1 148 ? -0.562 10.577 -34.900 1.00 80.88 148 THR A O 1
ATOM 1211 N N . LEU A 1 149 ? -1.872 9.300 -33.600 1.00 76.06 149 LEU A N 1
ATOM 1212 C CA . LEU A 1 149 ? -0.777 8.579 -32.961 1.00 76.06 149 LEU A CA 1
ATOM 1213 C C . LEU A 1 149 ? -0.251 7.441 -33.835 1.00 76.06 149 LEU A C 1
ATOM 1215 O O . LEU A 1 149 ? -0.992 6.540 -34.237 1.00 76.06 149 LEU A O 1
ATOM 1219 N N . ASP A 1 150 ? 1.068 7.438 -34.020 1.00 81.19 150 ASP A N 1
ATOM 1220 C CA . ASP A 1 150 ? 1.794 6.320 -34.614 1.00 81.19 150 ASP A CA 1
ATOM 1221 C C . ASP A 1 150 ? 1.508 4.999 -33.855 1.00 81.19 150 ASP A C 1
ATOM 1223 O O . ASP A 1 150 ? 1.537 4.981 -32.615 1.00 81.19 150 ASP A O 1
ATOM 1227 N N . PRO A 1 151 ? 1.268 3.873 -34.559 1.00 73.88 151 PRO A N 1
ATOM 1228 C CA . PRO A 1 151 ? 0.939 2.593 -33.934 1.00 73.88 151 PRO A CA 1
ATOM 1229 C C . PRO A 1 151 ? 1.969 2.083 -32.917 1.00 73.88 151 PRO A C 1
ATOM 1231 O O . PRO A 1 151 ? 1.574 1.496 -31.906 1.00 73.88 151 PRO A O 1
ATOM 1234 N N . ARG A 1 152 ? 3.275 2.311 -33.133 1.00 68.56 152 ARG A N 1
ATOM 1235 C CA . ARG A 1 152 ? 4.318 1.888 -32.181 1.00 68.56 152 ARG A CA 1
ATOM 1236 C C . ARG A 1 152 ? 4.290 2.758 -30.933 1.00 68.56 152 ARG A C 1
ATOM 1238 O O . ARG A 1 152 ? 4.348 2.240 -29.819 1.00 68.56 152 ARG A O 1
ATOM 1245 N N . ARG A 1 153 ? 4.126 4.070 -31.108 1.00 67.62 153 ARG A N 1
ATOM 1246 C CA . ARG A 1 153 ? 3.992 5.013 -29.989 1.00 67.62 153 ARG A CA 1
ATOM 1247 C C . ARG A 1 153 ? 2.730 4.746 -29.166 1.00 67.62 153 ARG A C 1
ATOM 1249 O O . ARG A 1 153 ? 2.781 4.800 -27.940 1.00 67.62 153 ARG A O 1
ATOM 1256 N N . ARG A 1 154 ? 1.617 4.384 -29.812 1.00 73.00 154 ARG A N 1
ATOM 1257 C CA . ARG A 1 154 ? 0.382 3.965 -29.131 1.00 73.00 154 ARG A CA 1
ATOM 1258 C C . ARG A 1 154 ? 0.606 2.715 -28.276 1.00 73.00 154 ARG A C 1
ATOM 1260 O O . ARG A 1 154 ? 0.215 2.705 -27.111 1.00 73.00 154 ARG A O 1
ATOM 1267 N N . ALA A 1 155 ? 1.254 1.687 -28.828 1.00 65.62 155 ALA A N 1
ATOM 1268 C CA . ALA A 1 155 ? 1.563 0.457 -28.097 1.00 65.62 155 ALA A CA 1
ATOM 1269 C C . ALA A 1 155 ? 2.445 0.728 -26.867 1.00 65.62 155 ALA A C 1
ATOM 1271 O O . ALA A 1 155 ? 2.139 0.250 -25.775 1.00 65.62 155 ALA A O 1
ATOM 1272 N N . TYR A 1 156 ? 3.471 1.568 -27.023 1.00 71.94 156 TYR A N 1
ATOM 1273 C CA . TYR A 1 156 ? 4.344 1.997 -25.931 1.00 71.94 156 TYR A CA 1
ATOM 1274 C C . TYR A 1 156 ? 3.577 2.699 -24.799 1.00 71.94 156 TYR A C 1
ATOM 1276 O O . TYR A 1 156 ? 3.748 2.360 -23.630 1.00 71.94 156 TYR A O 1
ATOM 1284 N N . LEU A 1 157 ? 2.687 3.642 -25.130 1.00 72.25 157 LEU A N 1
ATOM 1285 C CA . LEU A 1 157 ? 1.903 4.373 -24.128 1.00 72.25 157 LEU A CA 1
ATOM 1286 C C . LEU A 1 157 ? 0.955 3.453 -23.353 1.00 72.25 157 LEU A C 1
ATOM 1288 O O . LEU A 1 157 ? 0.864 3.560 -22.132 1.00 72.25 157 LEU A O 1
ATOM 1292 N N . ILE A 1 158 ? 0.294 2.518 -24.040 1.00 73.69 158 ILE A N 1
ATOM 1293 C CA . ILE A 1 158 ? -0.575 1.524 -23.397 1.00 73.69 158 ILE A CA 1
ATOM 1294 C C . ILE A 1 158 ? 0.247 0.616 -22.482 1.00 73.69 158 ILE A C 1
ATOM 1296 O O . ILE A 1 158 ? -0.141 0.383 -21.339 1.00 73.69 158 ILE A O 1
ATOM 1300 N N . GLN A 1 159 ? 1.393 0.127 -22.957 1.00 65.94 159 GLN A N 1
ATOM 1301 C CA . GLN A 1 159 ? 2.266 -0.738 -22.173 1.00 65.94 159 GLN A CA 1
ATOM 1302 C C . GLN A 1 159 ? 2.783 -0.027 -20.920 1.00 65.94 159 GLN A C 1
ATOM 1304 O O . GLN A 1 159 ? 2.729 -0.606 -19.836 1.00 65.94 159 GLN A O 1
ATOM 1309 N N . ASN A 1 160 ? 3.210 1.231 -21.034 1.00 64.19 160 ASN A N 1
ATOM 1310 C CA . ASN A 1 160 ? 3.625 2.030 -19.886 1.00 64.19 160 ASN A CA 1
ATOM 1311 C C . ASN A 1 160 ? 2.482 2.229 -18.897 1.00 64.19 160 ASN A C 1
ATOM 1313 O O . ASN A 1 160 ? 2.675 2.009 -17.708 1.00 64.19 160 ASN A O 1
ATOM 1317 N N . LEU A 1 161 ? 1.284 2.564 -19.375 1.00 72.12 161 LEU A N 1
ATOM 1318 C CA . LEU A 1 161 ? 0.123 2.772 -18.516 1.00 72.12 161 LEU A CA 1
ATOM 1319 C C . LEU A 1 161 ? -0.249 1.493 -17.733 1.00 72.12 161 LEU A C 1
ATOM 1321 O O . LEU A 1 161 ? -0.501 1.544 -16.528 1.00 72.12 161 LEU A O 1
ATOM 1325 N N . MET A 1 162 ? -0.206 0.332 -18.392 1.00 66.50 162 MET A N 1
ATOM 1326 C CA . MET A 1 162 ? -0.447 -0.976 -17.765 1.00 66.50 162 MET A CA 1
ATOM 1327 C C . MET A 1 162 ? 0.668 -1.358 -16.779 1.00 66.50 162 MET A C 1
ATOM 1329 O O . MET A 1 162 ? 0.390 -1.825 -15.673 1.00 66.50 162 MET A O 1
ATOM 1333 N N . THR A 1 163 ? 1.926 -1.113 -17.150 1.00 62.81 163 THR A N 1
ATOM 1334 C CA . THR A 1 163 ? 3.105 -1.409 -16.320 1.00 62.81 163 THR A CA 1
ATOM 1335 C C . THR A 1 163 ? 3.140 -0.526 -15.074 1.00 62.81 163 THR A C 1
ATOM 1337 O O . THR A 1 163 ? 3.390 -1.021 -13.980 1.00 62.81 163 THR A O 1
ATOM 1340 N N . SER A 1 164 ? 2.809 0.762 -15.193 1.00 60.31 164 SER A N 1
ATOM 1341 C CA . SER A 1 164 ? 2.731 1.683 -14.055 1.00 60.31 164 SER A CA 1
ATOM 1342 C C . SER A 1 164 ? 1.701 1.238 -13.013 1.00 60.31 164 SER A C 1
ATOM 1344 O O . SER A 1 164 ? 1.972 1.325 -11.816 1.00 60.31 164 SER A O 1
ATOM 1346 N N . ARG A 1 165 ? 0.550 0.695 -13.436 1.00 59.84 165 ARG A N 1
ATOM 1347 C CA . ARG A 1 165 ? -0.443 0.117 -12.512 1.00 59.84 165 ARG A CA 1
ATOM 1348 C C . ARG A 1 165 ? 0.091 -1.122 -11.793 1.00 59.84 165 ARG A C 1
ATOM 1350 O O . ARG A 1 165 ? -0.131 -1.271 -10.593 1.00 59.84 165 ARG A O 1
ATOM 1357 N N . TRP A 1 166 ? 0.788 -1.999 -12.512 1.00 54.44 166 TRP A N 1
ATOM 1358 C CA . TRP A 1 166 ? 1.395 -3.196 -11.929 1.00 54.44 166 TRP A CA 1
ATOM 1359 C C . TRP A 1 166 ? 2.472 -2.839 -10.892 1.00 54.44 166 TRP A C 1
ATOM 1361 O O . TRP A 1 166 ? 2.431 -3.340 -9.770 1.00 54.44 166 TRP A O 1
ATOM 1371 N N . ILE A 1 167 ? 3.349 -1.881 -11.212 1.00 51.41 167 ILE A N 1
ATOM 1372 C CA . ILE A 1 167 ? 4.367 -1.353 -10.289 1.00 51.41 167 ILE A CA 1
ATOM 1373 C C . ILE A 1 167 ? 3.712 -0.778 -9.023 1.00 51.41 167 ILE A C 1
ATOM 1375 O O . ILE A 1 167 ? 4.136 -1.091 -7.910 1.00 51.41 167 ILE A O 1
ATOM 1379 N N . ALA A 1 168 ? 2.641 0.010 -9.170 1.00 54.12 168 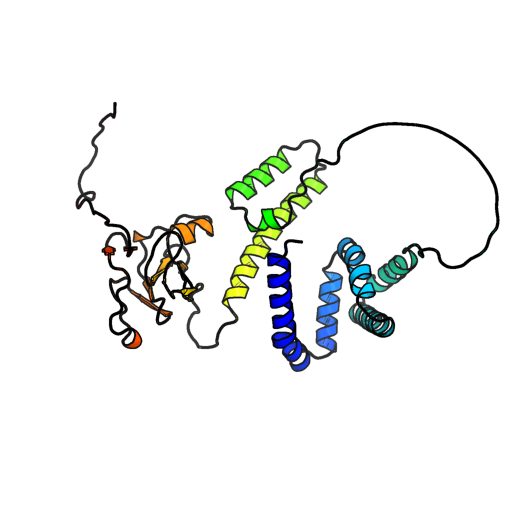ALA A N 1
ATOM 1380 C CA . ALA A 1 168 ? 1.927 0.598 -8.036 1.00 54.12 168 ALA A CA 1
ATOM 1381 C C . ALA A 1 168 ? 1.260 -0.457 -7.132 1.00 54.12 168 ALA A C 1
ATOM 1383 O O . ALA A 1 168 ? 1.265 -0.323 -5.907 1.00 54.12 168 ALA A O 1
ATOM 1384 N N . ALA A 1 169 ? 0.711 -1.527 -7.715 1.00 52.00 169 ALA A N 1
ATOM 1385 C CA . ALA A 1 169 ? 0.141 -2.635 -6.952 1.00 52.00 169 ALA A CA 1
ATOM 1386 C C . ALA A 1 169 ? 1.213 -3.386 -6.143 1.00 52.00 169 ALA A C 1
ATOM 1388 O O . ALA A 1 169 ? 0.964 -3.779 -5.004 1.00 52.00 169 ALA A O 1
ATOM 1389 N N . GLN A 1 170 ? 2.416 -3.533 -6.700 1.00 45.81 170 GLN A N 1
ATOM 1390 C CA . GLN A 1 170 ? 3.519 -4.264 -6.078 1.00 45.81 170 GLN A CA 1
ATOM 1391 C C . GLN A 1 170 ? 4.202 -3.478 -4.953 1.00 45.81 170 GLN A C 1
ATOM 1393 O O . GLN A 1 170 ? 4.515 -4.047 -3.911 1.00 45.81 170 GLN A O 1
ATOM 1398 N N . GLN A 1 171 ? 4.343 -2.159 -5.109 1.00 44.41 171 GLN A N 1
ATOM 1399 C CA . GLN A 1 171 ? 4.890 -1.276 -4.069 1.00 44.41 171 GLN A CA 1
ATOM 1400 C C . GLN A 1 171 ? 3.986 -1.177 -2.831 1.00 44.41 171 GLN A C 1
ATOM 1402 O O . GLN A 1 171 ? 4.460 -1.025 -1.707 1.00 44.41 171 GLN A O 1
ATOM 1407 N N . LYS A 1 172 ? 2.667 -1.309 -3.015 1.00 48.97 172 LYS A N 1
ATOM 1408 C CA . LYS A 1 172 ? 1.705 -1.363 -1.907 1.00 48.97 172 LYS A CA 1
ATOM 1409 C C . LYS A 1 172 ? 1.824 -2.653 -1.083 1.00 48.97 172 LYS A C 1
ATOM 1411 O O . LYS A 1 172 ? 1.453 -2.646 0.085 1.00 48.97 172 LYS A O 1
ATOM 1416 N N . LEU A 1 173 ? 2.325 -3.735 -1.686 1.00 41.66 173 LEU A N 1
ATOM 1417 C CA . LEU A 1 173 ? 2.574 -5.016 -1.018 1.00 41.66 173 LEU A CA 1
ATOM 1418 C C . LEU A 1 173 ? 3.899 -5.014 -0.241 1.00 41.66 173 LEU A C 1
ATOM 1420 O O . LEU A 1 173 ? 3.947 -5.550 0.865 1.00 41.66 173 LEU A O 1
ATOM 1424 N N . THR A 1 174 ? 4.953 -4.381 -0.766 1.00 35.75 174 THR A N 1
ATOM 1425 C CA . THR A 1 174 ? 6.243 -4.259 -0.062 1.00 35.75 174 THR A CA 1
ATOM 1426 C C . THR A 1 174 ? 6.185 -3.320 1.146 1.00 35.75 174 THR A C 1
ATOM 1428 O O . THR A 1 174 ? 6.740 -3.656 2.185 1.00 35.75 174 THR A O 1
ATOM 1431 N N . GLN A 1 175 ? 5.415 -2.223 1.096 1.00 40.31 175 GLN A N 1
ATOM 1432 C CA . GLN A 1 175 ? 5.219 -1.322 2.253 1.00 40.31 175 GLN A CA 1
ATOM 1433 C C . GLN A 1 175 ? 4.489 -1.967 3.449 1.00 40.31 175 GLN A C 1
ATOM 1435 O O . GLN A 1 175 ? 4.440 -1.387 4.532 1.00 40.31 175 GLN A O 1
ATOM 1440 N N . THR A 1 176 ? 3.899 -3.152 3.275 1.00 41.97 176 THR A N 1
ATOM 1441 C CA . THR A 1 176 ? 3.245 -3.915 4.350 1.00 41.97 176 THR A CA 1
ATOM 1442 C C . THR A 1 176 ? 4.131 -4.990 4.988 1.00 41.97 176 THR A C 1
ATOM 1444 O O . THR A 1 176 ? 3.681 -5.603 5.949 1.00 41.97 176 THR A O 1
ATOM 1447 N N . ALA A 1 177 ? 5.355 -5.214 4.492 1.00 36.00 177 ALA A N 1
ATOM 1448 C CA . ALA A 1 177 ? 6.216 -6.330 4.905 1.00 36.00 177 ALA A CA 1
ATOM 1449 C C . ALA A 1 177 ? 7.365 -5.959 5.872 1.00 36.00 177 ALA A C 1
ATOM 1451 O O . ALA A 1 177 ? 7.996 -6.853 6.423 1.00 36.00 177 ALA A O 1
ATOM 1452 N N . GLU A 1 178 ? 7.646 -4.676 6.119 1.00 34.34 178 GLU A N 1
ATOM 1453 C CA . GLU A 1 178 ? 8.839 -4.245 6.883 1.00 34.34 178 GLU A CA 1
ATOM 1454 C C . GLU A 1 178 ? 8.599 -4.036 8.395 1.00 34.34 178 GLU A C 1
ATOM 1456 O O . GLU A 1 178 ? 9.360 -3.346 9.068 1.00 34.34 178 GLU A O 1
ATOM 1461 N N . GLY A 1 179 ? 7.561 -4.657 8.965 1.00 39.34 179 GLY A N 1
ATOM 1462 C CA . GLY A 1 179 ? 7.250 -4.579 10.396 1.00 39.34 179 GLY A CA 1
ATOM 1463 C C . GLY A 1 179 ? 7.038 -5.945 11.048 1.00 39.34 179 GLY A C 1
ATOM 1464 O O . GLY A 1 179 ? 5.901 -6.379 11.169 1.00 39.34 179 GLY A O 1
ATOM 1465 N N . GLU A 1 180 ? 8.140 -6.526 11.531 1.00 36.09 180 GLU A N 1
ATOM 1466 C CA . GLU A 1 180 ? 8.263 -7.612 12.526 1.00 36.09 180 GLU A CA 1
ATOM 1467 C C . GLU A 1 180 ? 8.106 -9.081 12.080 1.00 36.09 180 GLU A C 1
ATOM 1469 O O . GLU A 1 180 ? 7.060 -9.569 11.673 1.00 36.09 180 GLU A O 1
ATOM 1474 N N . THR A 1 181 ? 9.184 -9.839 12.311 1.00 37.19 181 THR A N 1
ATOM 1475 C CA . THR A 1 181 ? 9.218 -11.302 12.352 1.00 37.19 181 THR A CA 1
ATOM 1476 C C . THR A 1 181 ? 8.397 -11.856 13.521 1.00 37.19 181 THR A C 1
ATOM 1478 O O . THR A 1 181 ? 8.789 -11.687 14.676 1.00 37.19 181 THR A O 1
ATOM 1481 N N . SER A 1 182 ? 7.347 -12.635 13.245 1.00 34.72 182 SER A N 1
ATOM 1482 C CA . SER A 1 182 ? 6.927 -13.752 14.105 1.00 34.72 182 SER A CA 1
ATOM 1483 C C . SER A 1 182 ? 5.954 -14.670 13.357 1.00 34.72 182 SER A C 1
ATOM 1485 O O . SER A 1 182 ? 4.924 -14.215 12.878 1.00 34.72 182 SER A O 1
ATOM 1487 N N . ASN A 1 183 ? 6.276 -15.966 13.308 1.00 40.06 183 ASN A N 1
ATOM 1488 C CA . ASN A 1 183 ? 5.503 -17.036 12.673 1.00 40.06 183 ASN A CA 1
ATOM 1489 C C . ASN A 1 183 ? 3.974 -16.910 12.836 1.00 40.06 183 ASN A C 1
ATOM 1491 O O . ASN A 1 183 ? 3.418 -17.135 13.912 1.00 40.06 183 ASN A O 1
ATOM 1495 N N . GLY A 1 184 ? 3.314 -16.654 11.714 1.00 37.59 184 GLY A N 1
ATOM 1496 C CA . GLY A 1 184 ? 1.878 -16.712 11.477 1.00 37.59 184 GLY A CA 1
ATOM 1497 C C . GLY A 1 184 ? 1.656 -16.264 10.036 1.00 37.59 184 GLY A C 1
ATOM 1498 O O . GLY A 1 184 ? 2.432 -15.464 9.532 1.00 37.59 184 GLY A O 1
ATOM 1499 N N . GLU A 1 185 ? 0.675 -16.809 9.325 1.00 44.62 185 GLU A N 1
ATOM 1500 C CA . GLU A 1 185 ? 0.324 -16.316 7.988 1.00 44.62 185 GLU A CA 1
ATOM 1501 C C . GLU A 1 185 ? 0.009 -14.809 8.079 1.00 44.62 185 GLU A C 1
ATOM 1503 O O . GLU A 1 185 ? -1.041 -14.431 8.603 1.00 44.62 185 GLU A O 1
ATOM 1508 N N . ASP A 1 186 ? 0.929 -13.943 7.642 1.00 60.34 186 ASP A N 1
ATOM 1509 C CA . ASP A 1 186 ? 0.780 -12.492 7.769 1.00 60.34 186 ASP A CA 1
ATOM 1510 C C . ASP A 1 186 ? -0.365 -12.008 6.876 1.00 60.34 186 ASP A C 1
ATOM 1512 O O . ASP A 1 186 ? -0.226 -11.824 5.666 1.00 60.34 186 ASP A O 1
ATOM 1516 N N . VAL A 1 187 ? -1.545 -11.832 7.476 1.00 73.44 187 VAL A N 1
ATOM 1517 C CA . VAL A 1 187 ? -2.736 -11.331 6.785 1.00 73.44 187 VAL A CA 1
ATOM 1518 C C . VAL A 1 187 ? -2.510 -9.857 6.428 1.00 73.44 187 VAL A C 1
ATOM 1520 O O . VAL A 1 187 ? -2.402 -9.021 7.332 1.00 73.44 187 VAL A O 1
ATOM 1523 N N . PRO A 1 188 ? 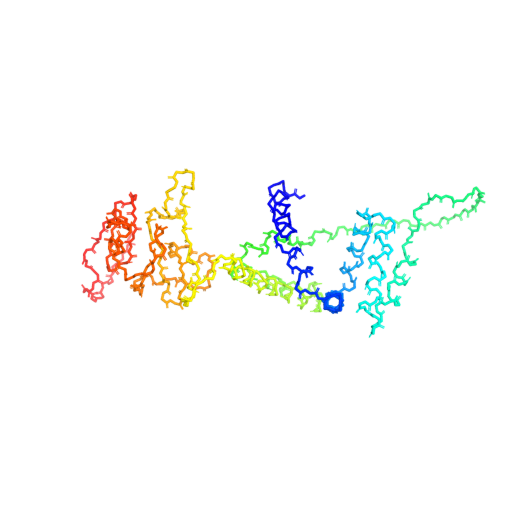-2.491 -9.473 5.139 1.00 75.75 188 PRO A N 1
ATOM 1524 C CA . PRO A 1 188 ? -2.160 -8.102 4.778 1.00 75.75 188 PRO A CA 1
ATOM 1525 C C . PRO A 1 188 ? -3.201 -7.090 5.277 1.00 75.75 188 PRO A C 1
ATOM 1527 O O . PRO A 1 188 ? -4.416 -7.324 5.255 1.00 75.75 188 PRO A O 1
ATOM 1530 N N . GLY A 1 189 ? -2.713 -5.924 5.707 1.00 78.38 189 GLY A N 1
ATOM 1531 C CA . GLY A 1 189 ? -3.531 -4.863 6.302 1.00 78.38 189 GLY A CA 1
ATOM 1532 C C . GLY A 1 189 ? -3.704 -4.962 7.824 1.00 78.38 189 GLY A C 1
ATOM 1533 O O . GLY A 1 189 ? -4.547 -4.236 8.369 1.00 78.38 189 GLY A O 1
ATOM 1534 N N . CYS A 1 190 ? -2.907 -5.805 8.496 1.00 86.88 190 CYS A N 1
ATOM 1535 C CA . CYS A 1 190 ? -2.865 -6.016 9.950 1.00 86.88 190 CYS A CA 1
ATOM 1536 C C . CYS A 1 190 ? -2.246 -4.833 10.730 1.00 86.88 190 CYS A C 1
ATOM 1538 O O . CYS A 1 190 ? -1.321 -4.969 11.519 1.00 86.88 190 CYS A O 1
ATOM 1540 N N . SER A 1 191 ? -2.748 -3.628 10.482 1.00 88.75 191 SER A N 1
ATOM 1541 C CA . SER A 1 191 ? -2.333 -2.394 11.153 1.00 88.75 191 SER A CA 1
ATOM 1542 C C . SER A 1 191 ? -3.561 -1.599 11.596 1.00 88.75 191 SER A C 1
ATOM 1544 O O . SER A 1 191 ? -4.629 -1.730 10.985 1.00 88.75 191 SER A O 1
ATOM 1546 N N . PRO A 1 192 ? -3.479 -0.768 12.642 1.00 91.62 192 PRO A N 1
ATOM 1547 C CA . PRO A 1 192 ? -4.595 0.089 13.016 1.00 91.62 192 PRO A CA 1
ATOM 1548 C C . PRO A 1 192 ? -4.849 1.152 11.938 1.00 91.62 192 PRO A C 1
ATOM 1550 O O . PRO A 1 192 ? -3.952 1.541 11.192 1.00 91.62 192 PRO A O 1
ATOM 1553 N N . SER A 1 193 ? -6.089 1.631 11.839 1.00 91.94 193 SER A N 1
ATOM 1554 C CA . SER A 1 193 ? -6.398 2.830 11.056 1.00 91.94 193 SER A CA 1
ATOM 1555 C C . SER A 1 193 ? -7.100 3.850 11.930 1.00 91.94 193 SER A C 1
ATOM 1557 O O . SER A 1 193 ? -7.942 3.499 12.757 1.00 91.94 193 SER A O 1
ATOM 1559 N 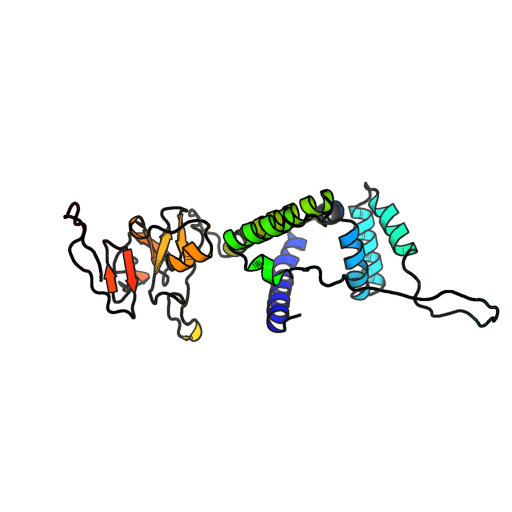N . PHE A 1 194 ? -6.783 5.117 11.707 1.00 91.81 194 PHE A N 1
ATOM 1560 C CA . PHE A 1 194 ? -7.296 6.210 12.511 1.00 91.81 194 PHE A CA 1
ATOM 1561 C C . PHE A 1 194 ? -8.145 7.133 11.647 1.00 91.81 194 PHE A C 1
ATOM 1563 O O . PHE A 1 194 ? -7.762 7.510 10.541 1.00 91.81 194 PHE A O 1
ATOM 1570 N N . ARG A 1 195 ? -9.313 7.491 12.173 1.00 91.06 195 ARG A N 1
ATOM 1571 C CA . ARG A 1 195 ? -10.122 8.599 11.664 1.00 91.06 195 ARG A CA 1
ATOM 1572 C C . ARG A 1 195 ? -9.496 9.934 12.060 1.00 91.06 195 ARG A C 1
ATOM 1574 O O . ARG A 1 195 ? -9.480 10.854 11.255 1.00 91.06 195 ARG A O 1
ATOM 1581 N N . ASP A 1 196 ? -9.000 10.011 13.290 1.00 88.88 196 ASP A N 1
ATOM 1582 C CA . ASP A 1 196 ? -8.286 11.163 13.837 1.00 88.88 196 ASP A CA 1
ATOM 1583 C C . ASP A 1 196 ? -7.044 10.627 14.575 1.00 88.88 196 ASP A C 1
ATOM 1585 O O . ASP A 1 196 ? -7.178 10.107 15.689 1.00 88.88 196 ASP A O 1
ATOM 1589 N N . PRO A 1 197 ? -5.858 10.654 13.934 1.00 85.44 197 PRO A N 1
ATOM 1590 C CA . PRO A 1 197 ? -4.619 10.163 14.534 1.00 85.44 197 PRO A CA 1
ATOM 1591 C C . PRO A 1 197 ? -4.196 10.951 15.779 1.00 85.44 197 PRO A C 1
ATOM 1593 O O . PRO A 1 197 ? -3.669 10.361 16.719 1.00 85.44 197 PRO A O 1
ATOM 1596 N N . GLU A 1 198 ? -4.454 12.260 15.822 1.00 88.12 198 GLU A N 1
ATOM 1597 C CA . GLU A 1 198 ? -4.065 13.120 16.949 1.00 88.12 198 GLU A CA 1
ATOM 1598 C C . GLU A 1 198 ? -4.846 12.751 18.211 1.00 88.12 198 GLU A C 1
ATOM 1600 O O . GLU A 1 198 ? -4.288 12.681 19.304 1.00 88.12 198 GLU A O 1
ATOM 1605 N N . LYS A 1 199 ? -6.135 12.436 18.050 1.00 88.69 199 LYS A N 1
ATOM 1606 C CA . LYS A 1 199 ? -7.010 12.006 19.150 1.00 88.69 199 LYS A CA 1
ATOM 1607 C C . LYS A 1 199 ? -7.048 10.492 19.356 1.00 88.69 199 LYS A C 1
ATOM 1609 O O . LYS A 1 199 ? -7.852 10.023 20.159 1.00 88.69 199 LYS A O 1
ATOM 1614 N N . GLN A 1 200 ? -6.231 9.731 18.622 1.00 89.94 200 GLN A N 1
ATOM 1615 C CA . GLN A 1 200 ? -6.212 8.262 18.652 1.00 89.94 200 GLN A CA 1
ATOM 1616 C C . GLN A 1 200 ? -7.604 7.639 18.429 1.00 89.94 200 GLN A C 1
ATOM 1618 O O . GLN A 1 200 ? -7.964 6.619 19.015 1.00 89.94 200 GLN A O 1
ATOM 1623 N N . ILE A 1 201 ? -8.418 8.255 17.565 1.00 92.12 201 ILE A N 1
ATOM 1624 C CA . ILE A 1 201 ? -9.757 7.755 17.246 1.00 92.12 201 ILE A CA 1
ATOM 1625 C C . ILE A 1 201 ? -9.647 6.771 16.089 1.00 92.12 201 ILE A C 1
ATOM 1627 O O . ILE A 1 201 ? -9.362 7.160 14.952 1.00 92.12 201 ILE A O 1
ATOM 1631 N N . TYR A 1 202 ? -9.934 5.502 16.364 1.00 95.44 202 TYR A N 1
ATOM 1632 C CA . TYR A 1 202 ? -9.947 4.457 15.350 1.00 95.44 202 TYR A CA 1
ATOM 1633 C C . TYR A 1 202 ? -11.067 4.633 14.319 1.00 95.44 202 TYR A C 1
ATOM 1635 O O . TYR A 1 202 ? -12.155 5.158 14.587 1.00 95.44 202 TYR A O 1
ATOM 1643 N N . GLY A 1 203 ? -10.785 4.170 13.104 1.00 94.75 203 GLY A N 1
ATOM 1644 C CA . GLY A 1 203 ? -11.739 4.152 12.006 1.00 94.75 203 GLY A CA 1
ATOM 1645 C C . GLY A 1 203 ? -11.152 4.685 10.708 1.00 94.75 203 GLY A C 1
ATOM 1646 O O . GLY A 1 203 ? -9.967 4.530 10.420 1.00 94.75 203 GLY A O 1
ATOM 1647 N N . CYS A 1 204 ? -12.025 5.250 9.883 1.00 93.81 204 CYS A N 1
ATOM 1648 C CA . CYS A 1 204 ? -11.708 5.852 8.588 1.00 93.81 204 CYS A CA 1
ATOM 1649 C C . CYS A 1 204 ? -12.652 7.032 8.325 1.00 93.81 204 CYS A C 1
ATOM 1651 O O . CYS A 1 204 ? -13.565 7.272 9.116 1.00 93.81 204 CYS A O 1
ATOM 1653 N N . GLU A 1 205 ? -12.512 7.706 7.183 1.00 92.44 205 GLU A N 1
ATOM 1654 C CA . GLU A 1 205 ? -13.420 8.785 6.751 1.00 92.44 205 GLU A CA 1
ATOM 1655 C C . GLU A 1 205 ? -14.904 8.358 6.711 1.00 92.44 205 GLU A C 1
ATOM 1657 O O . GLU A 1 205 ? -15.793 9.147 7.014 1.00 92.44 205 GLU A O 1
ATOM 1662 N N . HIS A 1 206 ? -15.192 7.078 6.453 1.00 92.56 206 HIS A N 1
ATOM 1663 C CA . HIS A 1 206 ? -16.565 6.577 6.313 1.00 92.56 206 HIS A CA 1
ATOM 1664 C C . HIS A 1 206 ? -17.243 6.214 7.639 1.00 92.56 206 HIS A C 1
ATOM 1666 O O . HIS A 1 206 ? -18.418 6.529 7.832 1.00 92.56 206 HIS A O 1
ATOM 1672 N N . TYR A 1 207 ? -16.507 5.543 8.534 1.00 93.00 207 TYR A N 1
ATOM 1673 C CA . TYR A 1 207 ? -17.027 5.018 9.802 1.00 93.00 207 TYR A CA 1
ATOM 1674 C C . TYR A 1 207 ? -16.042 5.205 10.947 1.00 93.00 207 TYR A C 1
ATOM 1676 O O . TYR A 1 207 ? -14.831 5.025 10.760 1.00 93.00 207 TYR A O 1
ATOM 1684 N N . LYS A 1 208 ? -16.580 5.495 12.131 1.00 95.12 208 LYS A N 1
ATOM 1685 C CA . LYS A 1 208 ? -15.842 5.480 13.393 1.00 95.12 208 LYS A CA 1
ATOM 1686 C C . LYS A 1 208 ? -16.099 4.139 14.082 1.00 95.12 208 LYS A C 1
ATOM 1688 O O . LYS A 1 208 ? -17.248 3.809 14.357 1.00 95.12 208 LYS A O 1
ATOM 1693 N N . ARG A 1 209 ? -15.039 3.352 14.278 1.00 95.56 209 ARG A N 1
ATOM 1694 C CA . ARG A 1 209 ? -15.092 1.994 14.844 1.00 95.56 209 ARG A CA 1
ATOM 1695 C C . ARG A 1 209 ? -13.701 1.475 15.178 1.00 95.56 209 ARG A C 1
ATOM 1697 O O . ARG A 1 209 ? -12.720 1.931 14.598 1.00 95.56 209 ARG A O 1
ATOM 1704 N N . ASN A 1 210 ? -13.650 0.435 16.000 1.00 97.12 210 ASN A N 1
ATOM 1705 C CA . ASN A 1 210 ? -12.417 -0.123 16.550 1.00 97.12 210 ASN A CA 1
ATOM 1706 C C . ASN A 1 210 ? -11.936 -1.406 15.839 1.00 97.12 210 ASN A C 1
ATOM 1708 O O . ASN A 1 210 ? -11.005 -2.050 16.321 1.00 97.12 210 ASN A O 1
ATOM 1712 N N . CYS A 1 211 ? -12.535 -1.796 14.703 1.00 97.19 211 CYS A N 1
ATOM 1713 C CA . CYS A 1 211 ? -12.153 -3.002 13.953 1.00 97.19 211 CYS A CA 1
ATOM 1714 C C . CYS A 1 211 ? -11.972 -2.797 12.444 1.00 97.19 211 CYS A C 1
ATOM 1716 O O . CYS A 1 211 ? -12.672 -1.993 11.818 1.00 97.19 211 CYS A O 1
ATOM 1718 N N . LYS A 1 212 ? -11.096 -3.615 11.844 1.00 97.62 212 LYS A N 1
ATOM 1719 C CA . LYS A 1 212 ? -11.054 -3.881 10.395 1.00 97.62 212 LYS A CA 1
ATOM 1720 C C . LYS A 1 212 ? -11.801 -5.174 10.076 1.00 97.62 212 LYS A C 1
ATOM 1722 O O . LYS A 1 212 ? -11.768 -6.116 10.857 1.00 97.62 212 LYS A O 1
ATOM 1727 N N . LEU A 1 213 ? -12.461 -5.226 8.928 1.00 96.69 213 LEU A N 1
ATOM 1728 C CA . LEU A 1 213 ? -13.135 -6.414 8.409 1.00 96.69 213 LEU A CA 1
ATOM 1729 C C . LEU A 1 213 ? -12.185 -7.189 7.497 1.00 96.69 213 LEU A C 1
ATOM 1731 O O . LEU A 1 213 ? -11.539 -6.577 6.642 1.00 96.69 213 LEU A O 1
ATOM 1735 N N . ARG A 1 214 ? -12.133 -8.518 7.642 1.00 95.62 214 ARG A N 1
ATOM 1736 C CA . ARG A 1 214 ? -11.454 -9.385 6.675 1.00 95.62 214 ARG A CA 1
ATOM 1737 C C . ARG A 1 214 ? -12.392 -9.616 5.493 1.00 95.62 214 ARG A C 1
ATOM 1739 O O . ARG A 1 214 ? -13.496 -10.142 5.645 1.00 95.62 214 ARG A O 1
ATOM 1746 N N . ALA A 1 215 ? -11.994 -9.156 4.316 1.00 92.12 215 ALA A N 1
ATOM 1747 C CA . ALA A 1 215 ? -12.797 -9.284 3.112 1.00 92.12 215 ALA A CA 1
ATOM 1748 C C . ALA A 1 215 ? -12.896 -10.759 2.703 1.00 92.12 215 ALA A C 1
ATOM 1750 O O . ALA A 1 215 ? -11.871 -11.395 2.483 1.00 92.12 215 ALA A O 1
ATOM 1751 N N . ALA A 1 216 ? -14.106 -11.305 2.560 1.00 92.69 216 ALA A N 1
ATOM 1752 C CA . ALA A 1 216 ? -14.276 -12.700 2.137 1.00 92.69 216 ALA A CA 1
ATOM 1753 C C . ALA A 1 216 ? -13.785 -12.950 0.696 1.00 92.69 216 ALA A C 1
ATOM 1755 O O . ALA A 1 216 ? -13.362 -14.051 0.370 1.00 92.69 216 ALA A O 1
ATOM 1756 N N . CYS A 1 217 ? -13.816 -11.919 -0.154 1.00 87.31 217 CYS A N 1
ATOM 1757 C CA . CYS A 1 217 ? -13.410 -11.981 -1.559 1.00 87.31 217 CYS A CA 1
ATOM 1758 C C . CYS A 1 217 ? -11.895 -12.117 -1.775 1.00 87.31 217 CYS A C 1
ATOM 1760 O O . CYS A 1 217 ? -11.481 -12.806 -2.700 1.00 87.31 217 CYS A O 1
ATOM 1762 N N . CYS A 1 218 ? -11.070 -11.461 -0.955 1.00 84.19 218 CYS A N 1
ATOM 1763 C CA . CYS A 1 218 ? -9.617 -11.399 -1.161 1.00 84.19 218 CYS A CA 1
ATOM 1764 C C . CYS A 1 218 ? -8.786 -11.705 0.094 1.00 84.19 218 CYS A C 1
ATOM 1766 O O . CYS A 1 218 ? -7.562 -11.694 0.034 1.00 84.19 218 CYS A O 1
ATOM 1768 N N . GLY A 1 219 ? -9.420 -11.953 1.243 1.00 86.19 219 GLY A N 1
ATOM 1769 C CA . GLY A 1 219 ? -8.749 -12.294 2.502 1.00 86.19 219 GLY A CA 1
ATOM 1770 C C . GLY A 1 219 ? -8.043 -11.131 3.209 1.00 86.19 219 GLY A C 1
ATOM 1771 O O . GLY A 1 219 ? -7.520 -11.332 4.304 1.00 86.19 219 GLY A O 1
ATOM 1772 N N . MET A 1 220 ? -8.059 -9.931 2.622 1.00 88.38 220 MET A N 1
ATOM 1773 C CA . MET A 1 220 ? -7.347 -8.741 3.102 1.00 88.38 220 MET A CA 1
ATOM 1774 C C . MET A 1 220 ? -8.159 -7.954 4.141 1.00 88.38 220 MET A C 1
ATOM 1776 O O . MET A 1 220 ? -9.395 -7.963 4.129 1.00 88.38 220 MET A O 1
ATOM 1780 N N . LEU A 1 221 ? -7.472 -7.219 5.020 1.00 91.25 221 LEU A N 1
ATOM 1781 C CA . LEU A 1 221 ? -8.099 -6.408 6.065 1.00 91.25 221 LEU A CA 1
ATOM 1782 C C . LEU A 1 221 ? -8.354 -4.969 5.615 1.00 91.25 221 LEU A C 1
ATOM 1784 O O . LEU A 1 221 ? -7.432 -4.211 5.314 1.00 91.25 221 LEU A O 1
ATOM 1788 N N . PHE A 1 222 ? -9.613 -4.542 5.691 1.00 94.12 222 PHE A N 1
ATOM 1789 C CA . PHE A 1 222 ? -10.003 -3.164 5.406 1.00 94.12 222 PHE A CA 1
ATOM 1790 C C . PHE A 1 222 ? -10.844 -2.585 6.518 1.00 94.12 222 PHE A C 1
ATOM 1792 O O . PHE A 1 222 ? -11.683 -3.258 7.113 1.00 94.12 222 PHE A O 1
ATOM 1799 N N . THR A 1 223 ? -10.692 -1.284 6.750 1.00 94.81 223 THR A N 1
ATOM 1800 C CA . THR A 1 223 ? -11.542 -0.603 7.717 1.00 94.81 223 THR A CA 1
ATOM 1801 C C . THR A 1 223 ? -12.991 -0.702 7.299 1.00 94.81 223 THR A C 1
ATOM 1803 O O . THR A 1 223 ? -13.807 -1.008 8.143 1.00 94.81 223 THR A O 1
ATOM 1806 N N . CYS A 1 224 ? -13.348 -0.511 6.025 1.00 94.88 224 CYS A N 1
ATOM 1807 C CA . CYS A 1 224 ? -14.731 -0.624 5.558 1.00 94.88 224 CYS A CA 1
ATOM 1808 C C . CYS A 1 224 ? -14.866 -1.051 4.102 1.00 94.88 224 CYS A C 1
ATOM 1810 O O . CYS A 1 224 ? -13.885 -1.002 3.367 1.00 94.88 224 CYS A O 1
ATOM 1812 N N . ARG A 1 225 ? -16.100 -1.371 3.679 1.00 94.06 225 ARG A N 1
ATOM 1813 C CA . ARG A 1 225 ? -16.397 -1.694 2.276 1.00 94.06 225 ARG A CA 1
ATOM 1814 C C . ARG A 1 225 ? -15.980 -0.580 1.319 1.00 94.06 225 ARG A C 1
ATOM 1816 O O . ARG A 1 225 ? -15.393 -0.860 0.300 1.00 94.06 225 ARG A O 1
ATOM 1823 N N . PHE A 1 226 ? -16.194 0.689 1.669 1.00 92.25 226 PHE A N 1
ATOM 1824 C CA . PHE A 1 226 ? -15.804 1.793 0.789 1.00 92.25 226 PHE A CA 1
ATOM 1825 C C . PHE A 1 226 ? -14.282 1.942 0.700 1.00 92.25 226 PHE A C 1
ATOM 1827 O O . PHE A 1 226 ? -13.756 2.255 -0.357 1.00 92.25 226 PHE A O 1
ATOM 1834 N N . CYS A 1 227 ? -13.560 1.677 1.794 1.00 89.44 227 CYS A N 1
ATOM 1835 C CA . CYS A 1 227 ? -12.098 1.659 1.784 1.00 89.44 227 CYS A CA 1
ATOM 1836 C C . CYS A 1 227 ? -11.552 0.488 0.961 1.00 89.44 227 CYS A C 1
ATOM 1838 O O . CYS A 1 227 ? -10.514 0.656 0.336 1.00 89.44 227 CYS A O 1
ATOM 1840 N N . HIS A 1 228 ? -12.238 -0.658 0.965 1.00 91.31 228 HIS A N 1
ATOM 1841 C CA . HIS A 1 228 ? -11.950 -1.776 0.070 1.00 91.31 228 HIS A CA 1
ATOM 1842 C C . HIS A 1 228 ? -12.224 -1.383 -1.388 1.00 91.31 228 HIS A C 1
ATOM 1844 O O . HIS A 1 228 ? -11.309 -1.360 -2.197 1.00 91.31 228 HIS A O 1
ATOM 1850 N N . ASP A 1 229 ? -13.456 -0.986 -1.705 1.00 86.31 229 ASP A N 1
ATOM 1851 C CA . ASP A 1 229 ? -13.921 -0.722 -3.072 1.00 86.31 229 ASP A CA 1
ATOM 1852 C C . ASP A 1 229 ? -13.143 0.426 -3.741 1.00 86.31 229 ASP A C 1
ATOM 1854 O O . ASP A 1 229 ? -12.993 0.456 -4.955 1.00 86.31 229 ASP A O 1
ATOM 1858 N N . LYS A 1 230 ? -12.594 1.362 -2.954 1.00 86.25 230 LYS A N 1
ATOM 1859 C CA . LYS A 1 230 ? -11.720 2.442 -3.441 1.00 86.25 230 LYS A CA 1
ATOM 1860 C C . LYS A 1 230 ? -10.374 1.938 -3.971 1.00 86.25 230 LYS A C 1
ATOM 1862 O O . LYS A 1 230 ? -9.734 2.641 -4.747 1.00 86.25 230 LYS A O 1
ATOM 1867 N N . VAL A 1 231 ? -9.906 0.777 -3.513 1.00 76.94 231 VAL A N 1
ATOM 1868 C CA . VAL A 1 231 ? -8.570 0.243 -3.834 1.00 76.94 231 VAL A CA 1
ATOM 1869 C C . VAL A 1 231 ? -8.588 -1.156 -4.451 1.00 76.94 231 VAL A C 1
ATOM 1871 O O . VAL A 1 231 ? -7.520 -1.687 -4.750 1.00 76.94 231 VAL A O 1
ATOM 1874 N N . SER A 1 232 ? -9.777 -1.725 -4.630 1.00 73.69 232 SER A N 1
ATOM 1875 C CA . SER A 1 232 ? -10.039 -3.022 -5.246 1.00 73.69 232 SER A CA 1
ATOM 1876 C C . SER A 1 232 ? -10.839 -2.830 -6.536 1.00 73.69 232 SER A C 1
ATOM 1878 O O . SER A 1 232 ? -11.546 -1.843 -6.711 1.00 73.69 232 SER A O 1
ATOM 1880 N N . ASP A 1 233 ? -10.753 -3.795 -7.443 1.00 72.19 233 ASP A N 1
ATOM 1881 C CA . ASP A 1 233 ? -11.503 -3.841 -8.706 1.00 72.19 233 ASP A CA 1
ATOM 1882 C C . ASP A 1 233 ? -12.890 -4.501 -8.583 1.00 72.19 233 ASP A C 1
ATOM 1884 O O . ASP A 1 233 ? -13.589 -4.699 -9.574 1.00 72.19 233 ASP A O 1
ATOM 1888 N N . HIS A 1 234 ? -13.305 -4.825 -7.363 1.00 78.94 234 HIS A N 1
ATOM 1889 C CA . HIS A 1 234 ? -14.581 -5.449 -7.048 1.00 78.94 234 HIS A CA 1
ATOM 1890 C C . HIS A 1 234 ? -15.165 -4.843 -5.771 1.00 78.94 234 HIS A C 1
ATOM 1892 O O . HIS A 1 234 ? -14.454 -4.229 -4.970 1.00 78.94 234 HIS A O 1
ATOM 1898 N N . SER A 1 235 ? -16.471 -5.029 -5.569 1.00 85.94 235 SER A N 1
ATOM 1899 C CA . SER A 1 235 ? -17.134 -4.578 -4.345 1.00 85.94 235 SER A CA 1
ATOM 1900 C C . SER A 1 235 ? -17.080 -5.646 -3.257 1.00 85.94 235 SER A C 1
ATOM 1902 O O . SER A 1 235 ? -17.275 -6.835 -3.516 1.00 85.94 235 SER A O 1
ATOM 1904 N N . MET A 1 236 ? -16.830 -5.220 -2.022 1.00 89.56 236 MET A N 1
ATOM 1905 C CA . MET A 1 236 ? -16.867 -6.087 -0.850 1.00 89.56 236 MET A CA 1
ATOM 1906 C C . MET A 1 236 ? -18.314 -6.385 -0.443 1.00 89.56 236 MET A C 1
ATOM 1908 O O . MET A 1 236 ? -19.042 -5.498 0.021 1.00 89.56 236 MET A O 1
ATOM 1912 N N . ASP A 1 237 ? -18.686 -7.667 -0.466 1.00 91.38 237 ASP A N 1
ATOM 1913 C CA . ASP A 1 237 ? -19.853 -8.140 0.276 1.00 91.38 237 ASP A CA 1
ATOM 1914 C C . ASP A 1 237 ? -19.516 -8.278 1.765 1.00 91.38 237 ASP A C 1
ATOM 1916 O O . ASP A 1 237 ? -18.954 -9.270 2.229 1.00 91.38 237 ASP A O 1
ATOM 1920 N N . ARG A 1 238 ? -19.896 -7.261 2.539 1.00 88.56 238 ARG A N 1
ATOM 1921 C CA . ARG A 1 238 ? -19.689 -7.261 3.991 1.00 88.56 238 ARG A CA 1
ATOM 1922 C C . ARG A 1 238 ? -20.475 -8.354 4.718 1.00 88.56 238 ARG A C 1
ATOM 1924 O O . ARG A 1 238 ? -20.063 -8.735 5.805 1.00 88.56 238 ARG A O 1
ATOM 1931 N N . LYS A 1 239 ? -21.600 -8.847 4.177 1.00 92.94 239 LYS A N 1
ATOM 1932 C CA . LYS A 1 239 ? -22.412 -9.873 4.861 1.00 92.94 239 LYS A CA 1
ATOM 1933 C C . LYS A 1 239 ? -21.688 -11.219 4.906 1.00 92.94 239 LYS A C 1
ATOM 1935 O O . LYS A 1 239 ? -21.867 -11.964 5.865 1.00 92.94 239 LYS A O 1
ATOM 1940 N N . ALA A 1 240 ? -20.843 -11.482 3.911 1.00 93.94 240 ALA A N 1
ATOM 1941 C CA . ALA A 1 240 ? -20.005 -12.671 3.832 1.00 93.94 240 ALA A CA 1
ATOM 1942 C C . ALA A 1 240 ? -18.793 -12.641 4.787 1.00 93.94 240 ALA A C 1
ATOM 1944 O O . ALA A 1 240 ? -18.119 -13.655 4.951 1.00 93.94 240 ALA A O 1
ATOM 1945 N N . THR A 1 241 ? -18.490 -11.509 5.435 1.00 94.44 241 THR A N 1
ATOM 1946 C CA . THR A 1 241 ? -17.358 -11.410 6.367 1.00 94.44 241 THR A CA 1
ATOM 1947 C C . THR A 1 241 ? -17.599 -12.221 7.647 1.00 94.44 241 THR A C 1
ATOM 1949 O O . THR A 1 241 ? -18.542 -11.963 8.401 1.00 94.44 241 THR A O 1
ATOM 1952 N N . LEU A 1 242 ? -16.689 -13.163 7.921 1.00 96.00 242 LEU A N 1
ATOM 1953 C CA . LEU A 1 242 ? -16.693 -14.014 9.119 1.00 96.00 242 LEU A CA 1
ATOM 1954 C C . LEU A 1 242 ? -15.717 -13.543 10.203 1.00 96.00 242 LEU A C 1
ATOM 1956 O O . LEU A 1 242 ? -15.978 -13.740 11.389 1.00 96.00 242 LEU A O 1
ATOM 1960 N N . GLU A 1 243 ? -14.630 -12.882 9.806 1.00 97.38 243 GLU A N 1
ATOM 1961 C CA . GLU A 1 243 ? -13.550 -12.464 10.700 1.00 97.38 243 GLU A CA 1
ATOM 1962 C C . GLU A 1 243 ? -13.316 -10.951 10.660 1.00 97.38 243 GLU A C 1
ATOM 1964 O O . GLU A 1 243 ? -13.505 -10.274 9.645 1.00 97.38 243 GLU A O 1
ATOM 1969 N N . MET A 1 244 ? -12.872 -10.413 11.789 1.00 96.62 244 MET A N 1
ATOM 1970 C CA . MET A 1 244 ? -12.480 -9.023 11.962 1.00 96.62 244 MET A CA 1
ATOM 1971 C C . MET A 1 244 ? -11.194 -8.942 12.781 1.00 96.62 244 MET A C 1
ATOM 1973 O O . MET A 1 244 ? -10.908 -9.819 13.589 1.00 96.62 244 MET A O 1
ATOM 1977 N N . MET A 1 245 ? -10.447 -7.860 12.618 1.00 97.31 245 MET A N 1
ATOM 1978 C CA . MET A 1 245 ? -9.268 -7.561 13.421 1.00 97.31 245 MET A CA 1
ATOM 1979 C C . MET A 1 245 ? -9.557 -6.401 14.369 1.00 97.31 245 MET A C 1
ATOM 1981 O O . MET A 1 245 ? -10.001 -5.338 13.927 1.00 97.31 245 MET A O 1
ATOM 1985 N N . CYS A 1 246 ? -9.261 -6.580 15.655 1.00 97.12 246 CYS A N 1
ATOM 1986 C CA . CYS A 1 246 ? -9.282 -5.495 16.632 1.00 97.12 246 CYS A CA 1
ATOM 1987 C C . CYS A 1 246 ? -8.130 -4.514 16.362 1.00 97.12 246 CYS A C 1
ATOM 1989 O O . CYS A 1 246 ? -6.976 -4.922 16.319 1.00 97.12 246 CYS A O 1
ATOM 1991 N N . MET A 1 247 ? -8.407 -3.216 16.219 1.00 95.06 247 MET A N 1
ATOM 1992 C CA . MET A 1 247 ? -7.364 -2.204 15.982 1.00 95.06 247 MET A CA 1
ATOM 1993 C C . MET A 1 247 ? -6.548 -1.854 17.235 1.00 95.06 247 MET A C 1
ATOM 1995 O O . MET A 1 247 ? -5.504 -1.227 17.109 1.00 95.06 247 MET A O 1
ATOM 1999 N N . CYS A 1 248 ? -6.998 -2.255 18.427 1.00 93.56 248 CYS A N 1
ATOM 2000 C CA . CYS A 1 248 ? -6.265 -2.031 19.674 1.00 93.56 248 CYS A CA 1
ATOM 2001 C C . CYS A 1 248 ? -5.186 -3.101 19.918 1.00 93.56 248 CYS A C 1
ATOM 2003 O O . CYS A 1 248 ? -4.054 -2.754 20.229 1.00 93.56 248 CYS A O 1
ATOM 2005 N N . CYS A 1 249 ? -5.508 -4.392 19.747 1.00 94.12 249 CYS A N 1
ATOM 2006 C CA . CYS A 1 249 ? -4.564 -5.498 19.992 1.00 94.12 249 CYS A CA 1
ATOM 2007 C C . CYS A 1 249 ? -4.100 -6.248 18.733 1.00 94.12 249 CYS A C 1
ATOM 2009 O O . CYS A 1 249 ? -3.353 -7.216 18.849 1.00 94.12 249 CYS A O 1
ATOM 2011 N N . LEU A 1 250 ? -4.586 -5.857 17.551 1.00 93.88 250 LEU A N 1
ATOM 2012 C CA . LEU A 1 250 ? -4.247 -6.434 16.241 1.00 93.88 250 LEU A CA 1
ATOM 2013 C C . LEU A 1 250 ? -4.557 -7.928 16.078 1.00 93.88 250 LEU A C 1
ATOM 2015 O O . LEU A 1 250 ? -4.126 -8.562 15.120 1.00 93.88 250 LEU A O 1
ATOM 2019 N N . LYS A 1 251 ? -5.359 -8.515 16.972 1.00 94.56 251 LYS A N 1
ATOM 2020 C CA . LYS A 1 251 ? -5.800 -9.904 16.821 1.00 94.56 251 LYS A CA 1
ATOM 2021 C C . LYS A 1 251 ? -7.007 -10.012 15.902 1.00 94.56 251 LYS A C 1
ATOM 2023 O O . LYS A 1 251 ? -7.997 -9.291 16.058 1.00 94.56 251 LYS A O 1
ATOM 2028 N N . ILE A 1 252 ? -6.898 -10.945 14.957 1.00 95.69 252 ILE A N 1
ATOM 2029 C CA . ILE A 1 252 ? -7.997 -11.419 14.121 1.00 95.69 252 ILE A CA 1
ATOM 2030 C C . ILE A 1 252 ? -8.839 -12.389 14.948 1.00 95.69 252 ILE A C 1
ATOM 2032 O O . ILE A 1 252 ? -8.318 -13.237 15.669 1.00 95.69 252 ILE A O 1
ATOM 2036 N N . GLN A 1 253 ? -10.149 -12.222 14.869 1.00 96.00 253 GLN A N 1
ATOM 2037 C CA . GLN A 1 253 ? -11.139 -12.985 15.612 1.00 96.00 253 GLN A CA 1
ATOM 2038 C C . GLN A 1 253 ? -12.440 -13.057 14.810 1.00 96.00 253 GLN A C 1
ATOM 2040 O O . GLN A 1 253 ? -12.643 -12.302 13.857 1.00 96.00 253 GLN A O 1
ATOM 2045 N N . ALA A 1 254 ? -13.360 -13.927 15.222 1.00 97.06 254 ALA A N 1
ATOM 2046 C CA . ALA A 1 254 ? -14.704 -13.945 14.658 1.00 97.06 254 ALA A CA 1
ATOM 2047 C C . ALA A 1 254 ? -15.389 -12.575 14.819 1.00 97.06 254 ALA A C 1
ATOM 2049 O O . ALA A 1 254 ? -15.192 -11.872 15.818 1.00 97.06 254 ALA A O 1
ATOM 2050 N N . VAL A 1 255 ? -16.213 -12.203 13.837 1.00 97.12 255 VAL A N 1
ATOM 2051 C CA . VAL A 1 255 ? -17.014 -10.976 13.894 1.00 97.12 255 VAL A CA 1
ATOM 2052 C C . VAL A 1 255 ? -17.930 -11.005 15.116 1.00 97.12 255 VAL A C 1
ATOM 2054 O O . VAL A 1 255 ? -18.750 -11.907 15.279 1.00 97.12 255 VAL A O 1
ATOM 2057 N N . GLY A 1 256 ? -17.824 -9.973 15.948 1.00 96.38 256 GLY A N 1
ATOM 2058 C CA . GLY A 1 256 ? -18.625 -9.820 17.154 1.00 96.38 256 GLY A CA 1
ATOM 2059 C C . GLY A 1 256 ? -18.672 -8.371 17.639 1.00 96.38 256 GLY A C 1
ATOM 2060 O O . GLY A 1 256 ? -17.953 -7.520 17.120 1.00 96.38 256 GLY A O 1
ATOM 2061 N N . PRO A 1 257 ? -19.514 -8.066 18.640 1.00 96.56 257 PRO A N 1
ATOM 2062 C CA . PRO A 1 257 ? -19.653 -6.708 19.167 1.00 96.56 257 PRO A CA 1
ATOM 2063 C C . PRO A 1 257 ? -18.445 -6.243 19.993 1.00 96.56 257 PRO A C 1
ATOM 2065 O O . PRO A 1 257 ? -18.279 -5.040 20.192 1.00 96.56 257 PRO A O 1
ATOM 2068 N N . ILE A 1 258 ? -17.615 -7.170 20.485 1.00 97.69 258 ILE A N 1
ATOM 2069 C CA . ILE A 1 258 ? -16.502 -6.896 21.402 1.00 97.69 258 ILE A CA 1
ATOM 2070 C C . ILE A 1 258 ? -15.229 -7.654 21.009 1.00 97.69 258 ILE A C 1
ATOM 2072 O O . ILE A 1 258 ? -15.275 -8.673 20.314 1.00 97.69 258 ILE A O 1
ATOM 2076 N N . CYS A 1 259 ? -14.087 -7.171 21.491 1.00 97.44 259 CYS A N 1
ATOM 2077 C CA . CYS A 1 259 ? -12.814 -7.878 21.412 1.00 97.44 259 CYS A CA 1
ATOM 2078 C C . CYS A 1 259 ? -12.834 -9.104 22.330 1.00 97.44 259 CYS A C 1
ATOM 2080 O O . CYS A 1 259 ? -13.196 -8.977 23.498 1.00 97.44 259 CYS A O 1
ATOM 2082 N N . THR A 1 260 ? -12.414 -10.270 21.835 1.00 95.94 260 THR A N 1
ATOM 2083 C CA . THR A 1 260 ? -12.344 -11.497 22.652 1.00 95.94 260 THR A CA 1
ATOM 2084 C C . THR A 1 260 ? -10.995 -11.672 23.339 1.00 95.94 260 THR A C 1
ATOM 2086 O O . THR A 1 260 ? -10.833 -12.574 24.158 1.00 95.94 260 THR A O 1
ATOM 2089 N N . THR A 1 261 ? -10.008 -10.834 23.015 1.00 93.00 261 THR A N 1
ATOM 2090 C CA . THR A 1 261 ? -8.695 -10.900 23.656 1.00 93.00 261 THR A CA 1
ATOM 2091 C C . THR A 1 261 ? -8.747 -10.322 25.075 1.00 93.00 261 THR A C 1
ATOM 2093 O O . THR A 1 261 ? -9.269 -9.219 25.270 1.00 93.00 261 THR A O 1
ATOM 2096 N N . PRO A 1 262 ? -8.153 -11.005 26.073 1.00 91.38 262 PRO A N 1
ATOM 2097 C CA . PRO A 1 262 ? -8.107 -10.505 27.449 1.00 91.38 262 PRO A CA 1
ATOM 2098 C C . PRO A 1 262 ? -7.430 -9.133 27.579 1.00 91.38 262 PRO A C 1
ATOM 2100 O O . PRO A 1 262 ? -7.852 -8.314 28.388 1.00 91.38 262 PRO A O 1
ATOM 2103 N N . LEU A 1 263 ? -6.431 -8.850 26.733 1.00 91.25 263 LEU A N 1
ATOM 2104 C CA . LEU A 1 263 ? -5.691 -7.579 26.710 1.00 91.25 263 LEU A CA 1
ATOM 2105 C C . LEU A 1 263 ? -6.583 -6.356 26.457 1.00 91.25 263 LEU A C 1
ATOM 2107 O O . LEU A 1 263 ? -6.284 -5.271 26.942 1.00 91.25 263 LEU A O 1
ATOM 2111 N N . CYS A 1 264 ? -7.676 -6.518 25.709 1.00 93.25 264 CYS A N 1
ATOM 2112 C CA . CYS A 1 264 ? -8.596 -5.424 25.405 1.00 93.25 264 CYS A CA 1
ATOM 2113 C C . CYS A 1 264 ? -9.729 -5.276 26.428 1.00 93.25 264 CYS A C 1
ATOM 2115 O O . CYS A 1 264 ? -10.580 -4.411 26.235 1.00 93.25 264 CYS A O 1
ATOM 2117 N N . ASN A 1 265 ? -9.783 -6.123 27.463 1.00 93.06 265 ASN A N 1
ATOM 2118 C CA . ASN A 1 265 ? -10.787 -6.087 28.531 1.00 93.06 265 ASN A CA 1
ATOM 2119 C C . ASN A 1 265 ? -12.235 -5.887 28.024 1.00 93.06 265 ASN A C 1
ATOM 2121 O O . ASN A 1 265 ? -12.989 -5.071 28.551 1.00 93.06 265 ASN A O 1
ATOM 2125 N N . GLY A 1 266 ? -12.609 -6.588 26.946 1.00 91.31 266 GLY A N 1
ATOM 2126 C CA . GLY A 1 266 ? -13.949 -6.500 26.357 1.00 91.31 266 GLY A CA 1
ATOM 2127 C C . GLY A 1 266 ? -14.244 -5.223 25.558 1.00 91.31 266 GLY A C 1
ATOM 2128 O O . GLY A 1 266 ? -15.413 -4.868 25.422 1.00 91.31 266 GLY A O 1
ATOM 2129 N N . LEU A 1 267 ? -13.223 -4.540 25.017 1.00 96.06 267 LEU A N 1
ATOM 2130 C CA . LEU A 1 267 ? -13.374 -3.363 24.146 1.00 96.06 267 LEU A CA 1
ATOM 2131 C C . LEU A 1 267 ? -14.509 -3.546 23.126 1.00 96.06 267 LEU A C 1
ATOM 2133 O O . LEU A 1 267 ? -14.492 -4.495 22.339 1.00 96.06 267 LEU A O 1
ATOM 2137 N N . THR A 1 268 ? -15.464 -2.616 23.102 1.00 96.88 268 THR A N 1
ATOM 2138 C CA . THR A 1 268 ? -16.553 -2.598 22.119 1.00 96.88 268 THR A CA 1
ATOM 2139 C C . THR A 1 268 ? -16.031 -2.201 20.743 1.00 96.88 268 THR A C 1
ATOM 2141 O O . THR A 1 268 ? -15.238 -1.273 20.601 1.00 96.88 268 THR A O 1
ATOM 2144 N N . MET A 1 269 ? -16.465 -2.906 19.697 1.00 96.69 269 MET A N 1
ATOM 2145 C CA . MET A 1 269 ? -16.003 -2.646 18.328 1.00 96.69 269 MET A CA 1
ATOM 2146 C C . MET A 1 269 ? -16.661 -1.421 17.700 1.00 96.69 269 MET A C 1
ATOM 2148 O O . MET A 1 269 ? -16.066 -0.770 16.841 1.00 96.69 269 MET A O 1
ATOM 2152 N N . ALA A 1 270 ? -17.876 -1.116 18.136 1.00 95.50 270 ALA A N 1
ATOM 2153 C CA . ALA A 1 270 ? -18.583 0.119 17.860 1.00 95.50 270 ALA A CA 1
ATOM 2154 C C . ALA A 1 270 ? -19.738 0.274 18.861 1.00 95.50 270 ALA A C 1
ATOM 2156 O O . ALA A 1 270 ? -20.156 -0.708 19.481 1.00 95.50 270 ALA A O 1
ATOM 2157 N N . LYS A 1 271 ? -20.302 1.478 18.986 1.00 92.38 271 LYS A N 1
ATOM 2158 C CA . LYS A 1 271 ? -21.556 1.705 19.725 1.00 92.38 271 LYS A CA 1
ATOM 2159 C C . LYS A 1 271 ? -22.715 0.953 19.089 1.00 92.38 271 LYS A C 1
ATOM 2161 O O . LYS A 1 271 ? -23.572 0.432 19.795 1.00 92.38 271 LYS A O 1
ATOM 2166 N N . TYR A 1 272 ? -22.739 0.907 17.761 1.00 91.94 272 TYR A N 1
ATOM 2167 C CA . TYR A 1 272 ? -23.734 0.176 17.004 1.00 91.94 272 TYR A CA 1
ATOM 2168 C C . TYR A 1 272 ? -23.104 -0.986 16.246 1.00 91.94 272 TYR A C 1
ATOM 2170 O O . TYR A 1 272 ? -22.194 -0.790 15.440 1.00 91.94 272 TYR A O 1
ATOM 2178 N N . TYR A 1 273 ? -23.641 -2.186 16.462 1.00 93.25 273 TYR A N 1
ATOM 2179 C CA . TYR A 1 273 ? -23.236 -3.403 15.772 1.00 93.25 273 TYR A CA 1
ATOM 2180 C C . TYR A 1 273 ? -24.452 -4.173 15.256 1.00 93.25 273 TYR A C 1
ATOM 2182 O O . TYR A 1 273 ? -25.423 -4.379 15.982 1.00 93.25 273 TYR A O 1
ATOM 2190 N N . CYS A 1 274 ? -24.374 -4.660 14.016 1.00 90.94 274 CYS A N 1
ATOM 2191 C CA . CYS A 1 274 ? -25.334 -5.619 13.478 1.00 90.94 274 CYS A CA 1
ATOM 2192 C C . CYS A 1 274 ? -24.642 -6.873 12.959 1.00 90.94 274 CYS A C 1
ATOM 2194 O O . CYS A 1 274 ? -23.860 -6.813 12.009 1.00 90.94 274 CYS A O 1
ATOM 2196 N N . ASN A 1 275 ? -25.012 -8.021 13.528 1.00 89.38 275 ASN A N 1
ATOM 2197 C CA . ASN A 1 275 ? -24.470 -9.322 13.149 1.00 89.38 275 ASN A CA 1
ATOM 2198 C C . ASN A 1 275 ? -24.912 -9.788 11.751 1.00 89.38 275 ASN A C 1
ATOM 2200 O O . ASN A 1 275 ? -24.166 -10.500 11.089 1.00 89.38 275 ASN A O 1
ATOM 2204 N N . ILE A 1 276 ? -26.095 -9.379 11.285 1.00 89.00 276 ILE A N 1
ATOM 2205 C CA . ILE A 1 276 ? -26.610 -9.755 9.957 1.00 89.00 276 ILE A CA 1
ATOM 2206 C C . ILE A 1 276 ? -25.879 -8.963 8.868 1.00 89.00 276 ILE A C 1
ATOM 2208 O O . ILE A 1 276 ? -25.415 -9.511 7.875 1.00 89.00 276 ILE A O 1
ATOM 2212 N N . CYS A 1 277 ? -25.755 -7.650 9.066 1.00 89.06 277 CYS A N 1
ATOM 2213 C CA . CYS A 1 277 ? -25.133 -6.742 8.105 1.00 89.06 277 CYS A CA 1
ATOM 2214 C C . CYS A 1 277 ? -23.609 -6.645 8.243 1.00 89.06 277 CYS A C 1
ATOM 2216 O O . CYS A 1 277 ? -22.996 -5.972 7.412 1.00 89.06 277 CYS A O 1
ATOM 2218 N N . LYS A 1 278 ? -23.032 -7.220 9.310 1.00 92.69 278 LYS A N 1
ATOM 2219 C CA . LYS A 1 278 ? -21.631 -7.046 9.737 1.00 92.69 278 LYS A CA 1
ATOM 2220 C C . LYS A 1 278 ? -21.230 -5.565 9.774 1.00 92.69 278 LYS A C 1
ATOM 2222 O O . LYS A 1 278 ? -20.175 -5.153 9.294 1.00 92.69 278 LYS A O 1
ATOM 2227 N N . PHE A 1 279 ? -22.145 -4.740 10.281 1.00 92.00 279 PHE A N 1
ATOM 2228 C CA . PHE A 1 279 ? -22.045 -3.282 10.272 1.00 92.00 279 PHE A CA 1
ATOM 2229 C C . PHE A 1 279 ? -21.638 -2.759 11.651 1.00 92.00 279 PHE A C 1
ATOM 2231 O O . PHE A 1 279 ? -22.145 -3.258 12.652 1.00 92.00 279 PHE A O 1
ATOM 2238 N N . PHE A 1 280 ? -20.752 -1.761 11.676 1.00 94.62 280 PHE A N 1
ATOM 2239 C CA . PHE A 1 280 ? -20.125 -1.193 12.871 1.00 94.62 280 PHE A CA 1
ATOM 2240 C C . PHE A 1 280 ? -19.997 0.325 12.713 1.00 94.62 280 PHE A C 1
ATOM 2242 O O . PHE A 1 280 ? -19.340 0.766 11.763 1.00 94.62 280 PHE A O 1
ATOM 2249 N N . ASP A 1 281 ? -20.594 1.108 13.613 1.00 92.50 281 ASP A N 1
ATOM 2250 C CA . ASP A 1 281 ? -20.458 2.572 13.615 1.00 92.50 281 ASP A CA 1
ATOM 2251 C C . ASP A 1 281 ? -20.751 3.199 14.992 1.00 92.50 281 ASP A C 1
ATOM 2253 O O . ASP A 1 281 ? -21.613 2.732 15.735 1.00 92.50 281 ASP A O 1
ATOM 2257 N N . ASP A 1 282 ? -20.042 4.276 15.323 1.00 89.06 282 ASP A N 1
ATOM 2258 C CA . ASP A 1 282 ? -20.173 5.014 16.590 1.00 89.06 282 ASP A CA 1
ATOM 2259 C C . ASP A 1 282 ? -21.028 6.283 16.487 1.00 89.06 282 ASP A C 1
ATOM 2261 O O . ASP A 1 282 ? -21.362 6.889 17.514 1.00 89.06 282 A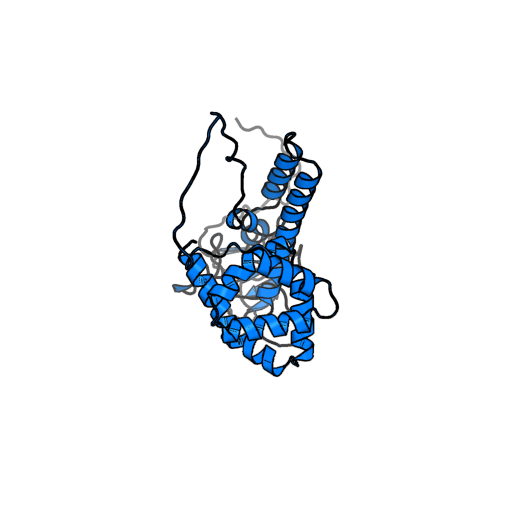SP A O 1
ATOM 2265 N N . GLU A 1 283 ? -21.306 6.739 15.266 1.00 82.69 283 GLU A N 1
ATOM 2266 C CA . GLU A 1 283 ? -21.887 8.061 15.012 1.00 82.69 283 GLU A CA 1
ATOM 2267 C C . GLU A 1 283 ? -23.338 7.991 14.535 1.00 82.69 283 GLU A C 1
ATOM 2269 O O . GLU A 1 283 ? -24.162 8.795 14.967 1.00 82.69 283 GLU A O 1
ATOM 2274 N N . ARG A 1 284 ? -23.676 7.044 13.655 1.00 75.94 284 ARG A N 1
ATOM 2275 C CA . ARG A 1 284 ? -25.003 7.010 13.030 1.00 75.94 284 ARG A CA 1
ATOM 2276 C C . ARG A 1 284 ? -26.008 6.232 13.874 1.00 75.94 284 ARG A C 1
ATOM 2278 O O . ARG A 1 284 ? -25.773 5.087 14.256 1.00 75.94 284 ARG A O 1
ATOM 2285 N N . THR A 1 285 ? -27.186 6.816 14.065 1.00 60.22 285 THR A N 1
ATOM 2286 C CA . THR A 1 285 ? -28.385 6.099 14.509 1.00 60.22 285 THR A CA 1
ATOM 2287 C C . THR A 1 285 ? -28.934 5.289 13.337 1.00 60.22 285 THR A C 1
ATOM 2289 O O . THR A 1 285 ? -29.686 5.777 12.496 1.00 60.22 285 THR A O 1
ATOM 2292 N N . VAL A 1 286 ? -28.502 4.035 13.228 1.00 60.94 286 VAL A N 1
ATOM 2293 C CA . VAL A 1 286 ? -28.956 3.149 12.153 1.00 60.94 286 VAL A CA 1
ATOM 2294 C C . VAL A 1 286 ? -30.197 2.387 12.616 1.00 60.94 286 VAL A C 1
ATOM 2296 O O . VAL A 1 286 ? -30.149 1.611 13.571 1.00 60.94 286 VAL A O 1
ATOM 2299 N N . TYR A 1 287 ? -31.315 2.589 11.924 1.00 58.16 287 TYR A N 1
ATOM 2300 C CA . TYR A 1 287 ? -32.529 1.794 12.099 1.00 58.16 287 TYR A CA 1
ATOM 2301 C C . TYR A 1 287 ? -32.480 0.588 11.154 1.00 58.16 287 TYR A C 1
ATOM 2303 O O . TYR A 1 287 ? -32.327 0.752 9.944 1.00 58.16 287 TYR A O 1
ATOM 2311 N N . HIS A 1 288 ? -32.605 -0.629 11.691 1.00 55.62 288 HIS A N 1
ATOM 2312 C CA . HIS A 1 288 ? -32.888 -1.804 10.863 1.00 55.62 288 HIS A CA 1
ATOM 2313 C C . HIS A 1 288 ? -34.395 -1.881 10.636 1.00 55.62 288 HIS A C 1
ATOM 2315 O O . HIS A 1 288 ? -35.151 -1.964 11.601 1.00 55.62 288 HIS A O 1
ATOM 2321 N N . CYS A 1 289 ? -34.832 -1.913 9.377 1.00 47.84 289 CYS A N 1
ATOM 2322 C CA . CYS A 1 289 ? -36.154 -2.444 9.067 1.00 47.84 289 CYS A CA 1
ATOM 2323 C C . CYS A 1 289 ? -36.087 -3.974 9.254 1.00 47.84 289 CYS A C 1
ATOM 2325 O O . CYS A 1 289 ? -35.251 -4.604 8.599 1.00 47.84 289 CYS A O 1
ATOM 2327 N N . PRO A 1 290 ? -36.883 -4.595 10.144 1.00 46.75 290 PRO A N 1
ATOM 2328 C CA . PRO A 1 290 ? -36.669 -5.991 10.532 1.00 46.75 290 PRO A CA 1
ATOM 2329 C C . PRO A 1 290 ? -37.014 -7.046 9.466 1.00 46.75 290 PRO A C 1
ATOM 2331 O O . PRO A 1 290 ? -36.849 -8.230 9.740 1.00 46.75 290 PRO A O 1
ATOM 2334 N N . ILE A 1 291 ? -37.523 -6.687 8.280 1.00 43.31 291 ILE A N 1
ATOM 2335 C CA . ILE A 1 291 ? -38.176 -7.666 7.394 1.00 43.31 291 ILE A CA 1
ATOM 2336 C C . ILE A 1 291 ? -37.868 -7.386 5.921 1.00 43.31 291 ILE A C 1
ATOM 2338 O O . ILE A 1 291 ? -38.568 -6.620 5.275 1.00 43.31 291 ILE A O 1
ATOM 2342 N N . LEU A 1 292 ? -36.854 -8.056 5.368 1.00 41.31 292 LEU A N 1
ATOM 2343 C CA . LEU A 1 292 ? -36.751 -8.324 3.922 1.00 41.31 292 LEU A CA 1
ATOM 2344 C C . LEU A 1 292 ? -36.166 -9.724 3.671 1.00 41.31 292 LEU A C 1
ATOM 2346 O O . LEU A 1 292 ? -35.267 -9.904 2.854 1.00 41.31 292 LEU A O 1
ATOM 2350 N N . GLN A 1 293 ? -36.663 -10.731 4.399 1.00 38.72 293 GLN A N 1
ATOM 2351 C CA . GLN A 1 293 ? -36.431 -12.139 4.039 1.00 38.72 293 GLN A CA 1
ATOM 2352 C C . GLN A 1 293 ? -37.716 -12.895 3.668 1.00 38.72 293 GLN A C 1
ATOM 2354 O O . GLN A 1 293 ? -37.646 -14.049 3.270 1.00 38.72 293 GLN A O 1
ATOM 2359 N N . PHE A 1 294 ? -38.877 -12.235 3.692 1.00 35.84 294 PHE A N 1
ATOM 2360 C CA . PHE A 1 294 ? -40.124 -12.793 3.174 1.00 35.84 294 PHE A CA 1
ATOM 2361 C C . PHE A 1 294 ? -40.967 -11.684 2.543 1.00 35.84 294 PHE A C 1
ATOM 2363 O O . PHE A 1 294 ? -41.664 -10.980 3.260 1.00 35.84 294 PHE A O 1
ATOM 2370 N N . MET A 1 295 ? -40.889 -11.514 1.221 1.00 28.14 295 MET A N 1
ATOM 2371 C CA . MET A 1 295 ? -42.073 -11.292 0.379 1.00 28.14 295 MET A CA 1
ATOM 2372 C C . MET A 1 295 ? -41.696 -11.397 -1.114 1.00 28.14 295 MET A C 1
ATOM 2374 O O . MET A 1 295 ? -40.796 -10.685 -1.560 1.00 28.14 295 MET A O 1
ATOM 2378 N N . PRO A 1 296 ? -42.342 -12.293 -1.886 1.00 38.66 296 PRO A N 1
ATOM 2379 C CA . PRO A 1 296 ? -42.220 -12.333 -3.337 1.00 38.66 296 PRO A CA 1
ATOM 2380 C C . PRO A 1 296 ? -43.045 -11.196 -3.966 1.00 38.66 296 PRO A C 1
ATOM 2382 O O . PRO A 1 296 ? -44.145 -10.904 -3.504 1.00 38.66 296 PRO A O 1
ATOM 2385 N N . SER A 1 297 ? -42.491 -10.583 -5.017 1.00 41.62 297 SER A N 1
ATOM 2386 C CA . SER A 1 297 ? -43.178 -9.793 -6.058 1.00 41.62 297 SER A CA 1
ATOM 2387 C C . SER A 1 297 ? -44.272 -8.814 -5.604 1.00 41.62 297 SER A C 1
ATOM 2389 O O . SER A 1 297 ? -45.436 -9.196 -5.523 1.00 41.62 297 SER A O 1
ATOM 2391 N N . TRP A 1 298 ? -43.933 -7.532 -5.448 1.00 28.62 298 TRP A N 1
ATOM 2392 C CA . TRP A 1 298 ? -44.908 -6.441 -5.572 1.00 28.62 298 TRP A CA 1
ATOM 2393 C C . TRP A 1 298 ? -44.365 -5.379 -6.536 1.00 28.62 298 TRP A C 1
ATOM 2395 O O . TRP A 1 298 ? -43.425 -4.651 -6.220 1.00 28.62 298 TRP A O 1
ATOM 2405 N N . GLU A 1 299 ? -44.945 -5.357 -7.737 1.00 36.62 299 GLU A N 1
ATOM 2406 C CA . GLU A 1 299 ? -44.940 -4.220 -8.658 1.00 36.62 299 GLU A CA 1
ATOM 2407 C C . GLU A 1 299 ? -45.707 -3.061 -8.006 1.00 36.62 299 GLU A C 1
ATOM 2409 O O . GLU A 1 299 ? -46.772 -3.266 -7.423 1.00 36.62 299 GLU A O 1
ATOM 2414 N N . GLY A 1 300 ? -45.176 -1.844 -8.086 1.00 31.88 300 GLY A N 1
ATOM 2415 C CA . GLY A 1 300 ? -45.831 -0.672 -7.514 1.00 31.88 300 GLY A CA 1
ATOM 2416 C C . GLY A 1 300 ? -45.077 0.609 -7.835 1.00 31.88 300 GLY A C 1
ATOM 2417 O O . GLY A 1 300 ? -44.036 0.890 -7.250 1.00 31.88 300 GLY A O 1
ATOM 2418 N N . SER A 1 301 ? -45.622 1.328 -8.807 1.00 33.12 301 SER A N 1
ATOM 2419 C CA . SER A 1 301 ? -45.240 2.624 -9.360 1.00 33.12 301 SER A CA 1
ATOM 2420 C C . SER A 1 301 ? -44.994 3.709 -8.306 1.00 33.12 301 SER A C 1
ATOM 2422 O O . SER A 1 301 ? -45.711 3.777 -7.311 1.00 33.12 301 SER A O 1
ATOM 2424 N N . TRP A 1 302 ? -44.039 4.600 -8.577 1.00 37.88 302 TRP A N 1
ATOM 2425 C CA . TRP A 1 302 ? -43.906 5.883 -7.884 1.00 37.88 302 TRP A CA 1
ATOM 2426 C C . TRP A 1 302 ? -44.218 7.005 -8.880 1.00 37.88 302 TRP A C 1
ATOM 2428 O O . TRP A 1 302 ? -43.489 7.152 -9.864 1.00 37.88 302 TRP A O 1
ATOM 2438 N N . ASP A 1 303 ? -45.316 7.722 -8.624 1.00 33.72 303 ASP A N 1
ATOM 2439 C CA . ASP A 1 303 ? -45.493 9.129 -9.016 1.00 33.72 303 ASP A CA 1
ATOM 2440 C C . ASP A 1 303 ? -44.561 10.026 -8.180 1.00 33.72 303 ASP A C 1
ATOM 2442 O O . ASP A 1 303 ? -44.331 9.693 -6.989 1.00 33.72 303 ASP A O 1
#

Sequence (303 aa):
MCKSIRVTLDQHIFREELELWPLFDKHFSVEDQDKIVGRIIGTTGAEVLQSMLPWVTSALTQDEQNKMMDTWKQATKNTMFNEWLDEFLKGTPKSPLQTEISESGKGTDSQESLDQSDQMFKPGWKDIFRMNQSELESEVRKLYRDSTLDPRRRAYLIQNLMTSRWIAAQQKLTQTAEGETSNGEDVPGCSPSFRDPEKQIYGCEHYKRNCKLRAACCGMLFTCRFCHDKVSDHSMDRKATLEMMCMCCLKIQAVGPICTTPLCNGLTMAKYYCNICKFFDDERTVYHCPILQFMPSWEGSWD

Organism: NCBI:txid561372

Radius of gyration: 29.18 Å; chains: 1; bounding box: 86×54×74 Å